Protein AF-A0A956DFX4-F1 (afdb_monomer)

Sequence (360 aa):
MSEKLDGVRAYWNGEHFVSRLGNRFFAPDWFVEKLPKTPLDGELFGGRKRFQRTVGIVKRFDGGELWKDLRFVVFDAPSHEGTFEERIEHCRDVCSRSGDYASWHEHVVCRDVDHLREELARVEALGGEGLMMRRPKSRYEAGRSSSLLKVKTFFDAEALVVGHEAGAGKHQGRLGALVLELENGVRFNVGTGFSDAERENPPPLGALVTFRYQELSDAGVPRFPTYVGVRIDGEWKGRAPAASSPASGGTRSVMRFERVKDGRREVVELETRGRELATRRVTTFGTEDELEAALEAAKAEVLADGFESLGEEREVSFVAPSAPVASASASSTSAASAKASSSSASSSSASSSSAASSSA

Nearest PDB structures (foldseek):
  6gdr-assembly1_A  TM=9.333E-01  e=8.119E-26  Alteromonas mediterranea
  4d05-assembly1_A  TM=6.941E-01  e=1.899E-26  Psychromonas sp. SP041
  4d05-assembly2_B  TM=6.727E-01  e=8.585E-26  Psychromonas sp. SP041
  8u6x-assembly1_A  TM=6.677E-01  e=7.179E-25  Neisseria gonorrhoeae MS11
  6rce-assembly1_I  TM=8.269E-01  e=5.366E-14  Prochlorococcus marinus

Foldseek 3Di:
DFFDALAFKWWDQQQFTAHPVRDTFQADPVLSVQAHSAIFIFGFHLDFPCHVVRVVRRPDNPNDPSLLSTATATQFRQPDQWFSVVGLVVQQVRCVRNPRRYHYTDDDDDDDVVSQVVVQCVQVVVRTAGDKAAAGRDGDDPDDDPRIDTGADKDKDKWFQADFDQCDDVRHPWTQWTFTADLAGDTDTARAADDPVCRRVPDDGGFMFMWMARDADPVRHGHPIHTHGTPPPDDRPGDDPPPDPDQQPPPFDWDWDWDDDPNWIKIWIWTDDRPDIDTPDIDTDPDPVRVVVVVVVVVVVVVVVPDPDDDDDDDDDDDDDDDDDDDDDDDDDDDDDDDDDDDDDDDDDDDDDDDDDDDD

Solvent-accessible surface area (backbone atoms only — not comparable to full-atom values): 21851 Å² total; per-residue (Å²): 53,30,76,30,80,59,47,46,62,29,39,33,67,39,79,55,39,25,35,95,83,67,51,70,42,43,73,31,65,86,56,54,72,42,47,53,75,57,45,34,33,27,29,39,32,47,50,74,89,27,36,70,61,34,54,68,48,57,73,39,84,74,41,51,80,70,58,76,58,37,28,38,38,32,72,43,30,82,80,46,88,41,32,45,63,57,21,49,51,48,40,40,63,54,27,71,74,19,64,80,43,26,39,47,54,71,70,51,86,71,84,52,73,60,59,48,48,55,52,34,52,53,36,42,76,73,49,40,70,21,31,32,39,66,46,84,72,33,61,80,67,89,85,88,50,92,50,56,47,80,46,62,75,71,46,75,48,73,31,36,28,75,44,78,39,77,18,64,79,101,26,53,97,30,49,31,26,41,30,31,31,35,60,89,66,57,70,51,74,32,63,40,62,68,54,73,65,44,26,74,58,52,85,51,77,73,36,42,28,35,32,35,24,60,50,64,45,102,84,69,46,70,36,81,41,27,45,72,48,76,40,90,90,60,81,88,82,37,72,79,75,78,76,76,70,75,80,71,84,40,71,76,46,74,48,80,43,80,45,80,54,99,93,36,59,30,44,36,35,34,38,38,54,66,88,47,80,42,84,74,45,76,49,75,52,93,51,69,68,58,43,52,55,52,48,53,54,53,49,53,55,51,46,71,78,69,50,94,74,83,79,83,90,74,90,82,82,80,82,77,82,82,79,82,83,86,83,86,84,88,86,82,84,89,84,85,90,89,81,89,79,88,78,85,84,90,81,86,85,92,81,88,89,89,88,83,91,87,86,133

Mean predicted aligned error: 17.75 Å

pLDDT: mean 76.52, std 25.23, range [23.52, 98.5]

Secondary structure (DSSP, 8-state):
-EE---SEEEEE-SSSEEETTSPEE---HHHHTTS-SS-EEEEEE--TT-HHHHHHHHT-SS--GGGGG-EEEEEE-TT--S-HHHHHHHHHHHHTTSTTSEEEPP-PPP-SHHHHHHHHHHHHHTT---EEEEPTTPPP-SSS-TTEEEE---EEEEEEEEEEEEB-GGGBTSEEEEEEE-TTS-EEEE-SS--HHHHHSPPPTT-EEEEEESEE-TTSPEES-EEEEE-TT----SPPP------------EEEEEEEETTEEEEEEEEEETTEEEEEEEEE-SSHHHHHHHHHHHHHHHHHTT---PPPP-----PPPPPPP-----------------------------------

Radius of gyration: 32.86 Å; Cα contacts (8 Å, |Δi|>4): 568; chains: 1; bounding box: 66×81×92 Å

Structure (mmCIF, N/CA/C/O backbone):
data_AF-A0A956DFX4-F1
#
_entry.id   AF-A0A956DFX4-F1
#
loop_
_atom_site.group_PDB
_atom_site.id
_atom_site.type_symbol
_atom_site.label_atom_id
_atom_site.label_alt_id
_atom_site.label_comp_id
_atom_site.label_asym_id
_atom_site.label_entity_id
_atom_site.label_seq_id
_atom_site.pdbx_PDB_ins_code
_atom_site.Cartn_x
_atom_site.Cartn_y
_atom_site.Cartn_z
_atom_site.occupancy
_atom_site.B_iso_or_equiv
_atom_site.auth_seq_id
_atom_site.auth_comp_id
_atom_site.auth_asym_id
_atom_site.auth_atom_id
_atom_site.pdbx_PDB_model_num
ATOM 1 N N . MET A 1 1 ? -6.112 -3.437 -15.408 1.00 96.00 1 MET A N 1
ATOM 2 C CA . MET A 1 1 ? -5.946 -3.786 -13.985 1.00 96.00 1 MET A CA 1
ATOM 3 C C . MET A 1 1 ? -4.737 -4.685 -13.843 1.00 96.00 1 MET A C 1
ATOM 5 O O . MET A 1 1 ? -4.343 -5.296 -14.829 1.00 96.00 1 MET A O 1
ATOM 9 N N . SER A 1 2 ? -4.142 -4.709 -12.663 1.00 97.75 2 SER A N 1
ATOM 10 C CA . SER A 1 2 ? -2.954 -5.494 -12.318 1.00 97.75 2 SER A CA 1
ATOM 11 C C . SER A 1 2 ? -2.989 -5.812 -10.822 1.00 97.75 2 SER A C 1
ATOM 13 O O . SER A 1 2 ? -3.739 -5.176 -10.079 1.00 97.75 2 SER A O 1
ATOM 15 N N . GLU A 1 3 ? -2.208 -6.787 -10.359 1.00 97.69 3 GLU A N 1
ATOM 16 C CA . GLU A 1 3 ? -2.102 -7.085 -8.925 1.00 97.69 3 GLU A CA 1
ATOM 17 C C . GLU A 1 3 ? -1.560 -5.877 -8.146 1.00 97.69 3 GLU A C 1
ATOM 19 O O . GLU A 1 3 ? -0.619 -5.208 -8.585 1.00 97.69 3 GLU A O 1
ATOM 24 N N . LYS A 1 4 ? -2.104 -5.607 -6.955 1.00 96.75 4 LYS A N 1
ATOM 25 C CA . LYS A 1 4 ? -1.422 -4.736 -6.005 1.00 96.75 4 LYS A CA 1
ATOM 26 C C . LYS A 1 4 ? -0.332 -5.535 -5.289 1.00 96.75 4 LYS A C 1
ATOM 28 O O . LYS A 1 4 ? -0.615 -6.436 -4.506 1.00 96.75 4 LYS A O 1
ATOM 33 N N . LEU A 1 5 ? 0.911 -5.130 -5.525 1.00 96.38 5 LEU A N 1
ATOM 34 C CA . LEU A 1 5 ? 2.088 -5.663 -4.849 1.00 96.38 5 LEU A CA 1
ATOM 35 C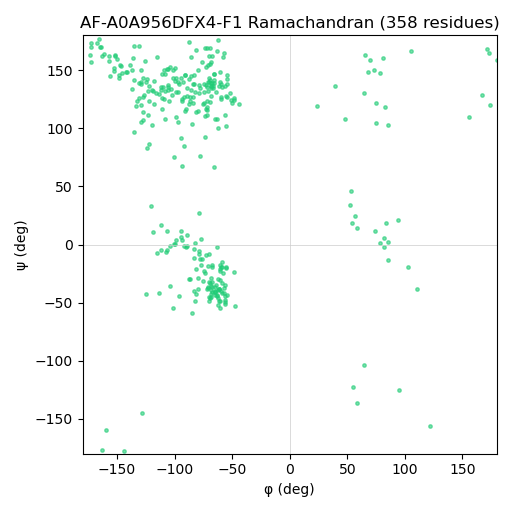 C . LEU A 1 5 ? 2.230 -5.054 -3.438 1.00 96.38 5 LEU A C 1
ATOM 37 O O . LEU A 1 5 ? 2.057 -3.841 -3.259 1.00 96.38 5 LEU A O 1
ATOM 41 N N . ASP A 1 6 ? 2.570 -5.907 -2.467 1.00 92.88 6 ASP A N 1
ATOM 42 C CA . ASP A 1 6 ? 2.936 -5.553 -1.084 1.00 92.88 6 ASP A CA 1
ATOM 43 C C . ASP A 1 6 ? 4.470 -5.594 -0.942 1.00 92.88 6 ASP A C 1
ATOM 45 O O . ASP A 1 6 ? 5.061 -6.569 -0.467 1.00 92.88 6 ASP A O 1
ATOM 49 N N . GLY A 1 7 ? 5.131 -4.571 -1.487 1.00 94.88 7 GLY A N 1
ATOM 50 C CA . GLY A 1 7 ? 6.589 -4.441 -1.531 1.00 94.88 7 GLY A CA 1
ATOM 51 C C . GLY A 1 7 ? 7.056 -3.090 -0.994 1.00 94.88 7 GLY A C 1
ATOM 52 O O . GLY A 1 7 ? 6.487 -2.554 -0.043 1.00 94.88 7 GLY A O 1
ATOM 53 N N . VAL A 1 8 ? 8.118 -2.537 -1.581 1.00 96.06 8 VAL A N 1
ATOM 54 C CA . VAL A 1 8 ? 8.561 -1.168 -1.292 1.00 96.06 8 VAL A CA 1
ATOM 55 C C . VAL A 1 8 ? 8.721 -0.375 -2.586 1.00 96.06 8 VAL A C 1
ATOM 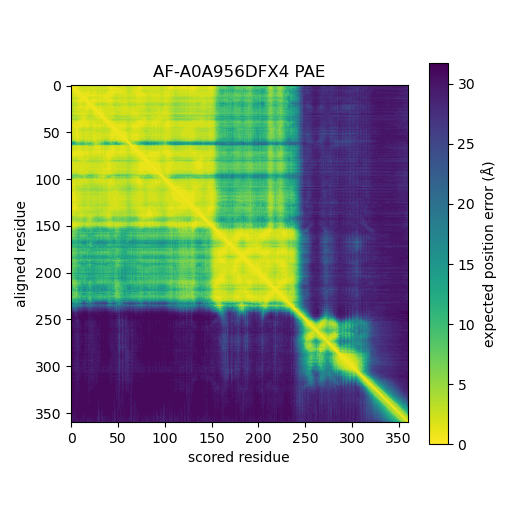57 O O . VAL A 1 8 ? 9.685 -0.573 -3.326 1.00 96.06 8 VAL A O 1
ATOM 60 N N . ARG A 1 9 ? 7.799 0.563 -2.838 1.00 97.12 9 ARG A N 1
ATOM 61 C CA . ARG A 1 9 ? 7.867 1.488 -3.979 1.00 97.12 9 ARG A CA 1
ATOM 62 C C . ARG A 1 9 ? 9.219 2.190 -4.055 1.00 97.12 9 ARG A C 1
ATOM 64 O O . ARG A 1 9 ? 9.609 2.912 -3.130 1.00 97.12 9 ARG A O 1
ATOM 71 N N . ALA A 1 10 ? 9.861 2.059 -5.207 1.00 96.94 10 ALA A N 1
ATOM 72 C CA . ALA A 1 10 ? 11.087 2.744 -5.561 1.00 96.94 10 ALA A CA 1
ATOM 73 C C . ALA A 1 10 ? 10.905 3.465 -6.901 1.00 96.94 10 ALA A C 1
ATOM 75 O O . ALA A 1 10 ? 10.493 2.874 -7.896 1.00 96.94 10 ALA A O 1
ATOM 76 N N . TYR A 1 11 ? 11.246 4.748 -6.927 1.00 97.69 11 TYR A N 1
ATOM 77 C CA . TYR A 1 11 ? 11.478 5.471 -8.166 1.00 97.69 11 TYR A CA 1
ATOM 78 C C . TYR A 1 11 ? 12.919 5.209 -8.597 1.00 97.69 11 TYR A C 1
ATOM 80 O O . TYR A 1 11 ? 13.856 5.471 -7.844 1.00 97.69 11 TYR A O 1
ATOM 88 N N . TRP A 1 12 ? 13.100 4.668 -9.791 1.00 98.12 12 TRP A N 1
ATOM 89 C CA . TRP A 1 12 ? 14.400 4.516 -10.424 1.00 98.12 12 TRP A CA 1
ATOM 90 C C . TRP A 1 12 ? 14.642 5.734 -11.314 1.00 98.12 12 TRP A C 1
ATOM 92 O O . TRP A 1 12 ? 13.808 6.047 -12.160 1.00 98.12 12 TRP A O 1
ATOM 102 N N . ASN A 1 13 ? 15.761 6.437 -11.131 1.00 96.44 13 ASN A N 1
ATOM 103 C CA . ASN A 1 13 ? 16.061 7.670 -11.874 1.00 96.44 13 ASN A CA 1
ATOM 104 C C . ASN A 1 13 ? 17.004 7.473 -13.081 1.00 96.44 13 ASN A C 1
ATOM 106 O O . ASN A 1 13 ? 17.379 8.454 -13.714 1.00 96.44 13 ASN A O 1
ATOM 110 N N . GLY A 1 14 ? 17.390 6.229 -13.389 1.00 96.00 14 GLY A N 1
ATOM 111 C CA . GLY A 1 14 ? 18.426 5.884 -14.373 1.00 96.00 14 GLY A CA 1
ATOM 112 C C . GLY A 1 14 ? 19.776 5.492 -13.748 1.00 96.00 14 GLY A C 1
ATOM 113 O O . GLY A 1 14 ? 20.565 4.791 -14.384 1.00 96.00 14 GLY A O 1
ATOM 114 N N . GLU A 1 15 ? 20.033 5.861 -12.493 1.00 96.00 15 GLU A N 1
ATOM 115 C CA . GLU A 1 15 ? 21.301 5.596 -11.796 1.00 96.00 15 GLU A CA 1
ATOM 116 C C . GLU A 1 15 ? 21.124 4.852 -10.471 1.00 96.00 15 GLU A C 1
ATOM 118 O O . GLU A 1 15 ? 21.898 3.949 -10.157 1.00 96.00 15 GLU A O 1
ATOM 123 N N . HIS A 1 16 ? 20.129 5.245 -9.678 1.00 96.19 16 HIS A N 1
ATOM 124 C CA . HIS A 1 16 ? 19.886 4.718 -8.343 1.00 96.19 16 HIS A CA 1
ATOM 125 C C . HIS A 1 16 ? 18.396 4.754 -7.974 1.00 96.19 16 HIS A C 1
ATOM 127 O O . HIS A 1 16 ? 17.586 5.489 -8.543 1.00 96.19 16 HIS A O 1
ATOM 133 N N . PHE A 1 17 ? 18.028 3.935 -6.988 1.00 97.56 17 PHE A N 1
ATOM 134 C CA . PHE A 1 17 ? 16.672 3.889 -6.454 1.00 97.56 17 PHE A CA 1
ATOM 135 C C . PHE A 1 17 ? 16.440 4.961 -5.389 1.00 97.56 17 PHE A C 1
ATOM 137 O O . PHE A 1 17 ? 17.264 5.164 -4.496 1.00 97.56 17 PHE A O 1
ATOM 144 N N . VAL A 1 18 ? 15.268 5.587 -5.450 1.00 96.00 18 VAL A N 1
ATOM 145 C CA . VAL A 1 18 ? 14.818 6.669 -4.575 1.00 96.00 18 VAL A CA 1
ATOM 146 C C . VAL A 1 18 ? 13.454 6.302 -3.985 1.00 96.00 18 VAL A C 1
ATOM 148 O O . VAL A 1 18 ? 12.507 5.964 -4.695 1.00 96.00 18 VAL A O 1
ATOM 151 N N . SER A 1 19 ? 13.340 6.356 -2.663 1.00 91.94 19 SER A N 1
ATOM 152 C CA . SER A 1 19 ? 12.091 6.111 -1.938 1.00 91.94 19 SER A CA 1
ATOM 153 C C . SER A 1 19 ? 11.075 7.250 -2.119 1.00 91.94 19 SER A C 1
ATOM 155 O O . SER A 1 19 ? 11.408 8.356 -2.546 1.00 91.94 19 SER A O 1
ATOM 157 N N . ARG A 1 20 ? 9.825 7.032 -1.685 1.00 85.00 20 ARG A N 1
ATOM 158 C CA . ARG A 1 20 ? 8.761 8.060 -1.698 1.00 85.00 20 ARG A CA 1
ATOM 159 C C . ARG A 1 20 ? 9.117 9.363 -0.950 1.00 85.00 20 ARG A C 1
ATOM 161 O O . ARG A 1 20 ? 8.460 10.370 -1.191 1.00 85.00 20 ARG A O 1
ATOM 168 N N . LEU A 1 21 ? 10.113 9.345 -0.060 1.00 88.19 21 LEU A N 1
ATOM 169 C CA . LEU A 1 21 ? 10.568 10.503 0.724 1.00 88.19 21 LEU A CA 1
ATOM 170 C C . LEU A 1 21 ? 11.924 11.068 0.253 1.00 88.19 21 LEU A C 1
ATOM 172 O O . LEU A 1 21 ? 12.531 11.851 0.970 1.00 88.19 21 LEU A O 1
ATOM 176 N N . GLY A 1 22 ? 12.432 10.656 -0.914 1.00 89.25 22 GLY A N 1
ATOM 177 C CA . GLY A 1 22 ? 13.721 11.123 -1.445 1.00 89.25 22 GLY A CA 1
ATOM 178 C C . GLY A 1 22 ? 14.952 10.358 -0.938 1.00 89.25 22 GLY A C 1
ATOM 179 O O . GLY A 1 22 ? 16.014 10.454 -1.543 1.00 89.25 22 GLY A O 1
ATOM 180 N N . ASN A 1 23 ? 14.826 9.538 0.112 1.00 91.19 23 ASN A N 1
ATOM 181 C CA . ASN A 1 23 ? 15.938 8.712 0.605 1.00 91.19 23 ASN A CA 1
ATOM 182 C C . ASN A 1 23 ? 16.367 7.688 -0.460 1.00 91.19 23 ASN A C 1
ATOM 184 O O . ASN A 1 23 ? 15.506 6.968 -0.976 1.00 91.19 23 ASN A O 1
ATOM 188 N N . ARG A 1 24 ? 17.671 7.589 -0.747 1.00 94.81 24 ARG A N 1
ATOM 189 C CA . ARG A 1 24 ? 18.263 6.577 -1.639 1.00 94.81 24 ARG A CA 1
ATOM 190 C C . ARG A 1 24 ? 18.186 5.176 -1.016 1.00 94.81 24 ARG A C 1
ATOM 192 O O . ARG A 1 24 ? 18.426 5.026 0.179 1.00 94.81 24 ARG A O 1
ATOM 199 N N . PHE A 1 25 ? 17.917 4.155 -1.832 1.00 94.56 25 PHE A N 1
ATOM 200 C CA . PHE A 1 25 ? 18.163 2.754 -1.469 1.00 94.56 25 PHE A CA 1
ATOM 201 C C . PHE A 1 25 ? 19.522 2.297 -2.017 1.00 94.56 25 PHE A C 1
ATOM 203 O O . PHE A 1 25 ? 19.881 2.608 -3.157 1.00 94.56 25 PHE A O 1
ATOM 210 N N . PHE A 1 26 ? 20.276 1.550 -1.212 1.00 95.25 26 PHE A N 1
ATOM 211 C CA . PHE A 1 26 ? 21.630 1.093 -1.535 1.00 95.25 26 PHE A CA 1
ATOM 212 C C . PHE A 1 26 ? 21.582 -0.304 -2.165 1.00 95.25 26 PHE A C 1
ATOM 214 O O . PHE A 1 26 ? 21.998 -1.298 -1.575 1.00 95.25 26 PHE A O 1
ATOM 221 N N . ALA A 1 27 ? 21.014 -0.360 -3.372 1.00 95.44 27 ALA A N 1
ATOM 222 C CA . ALA A 1 27 ? 21.107 -1.534 -4.231 1.00 95.44 27 ALA A CA 1
ATOM 223 C C . ALA A 1 27 ? 22.557 -1.712 -4.724 1.00 95.44 27 ALA A C 1
ATOM 225 O O . ALA A 1 27 ? 23.184 -0.707 -5.072 1.00 95.44 27 ALA A O 1
ATOM 226 N N . PRO A 1 28 ? 23.088 -2.947 -4.772 1.00 95.25 28 PRO A N 1
ATOM 227 C CA . PRO A 1 28 ? 24.437 -3.206 -5.264 1.00 95.25 28 PRO A CA 1
ATOM 228 C C . PRO A 1 28 ? 24.573 -2.973 -6.768 1.00 95.25 28 PRO A C 1
ATOM 230 O O . PRO A 1 28 ? 23.615 -3.138 -7.528 1.00 95.25 28 PRO A O 1
ATOM 233 N N . ASP A 1 29 ? 25.800 -2.682 -7.200 1.00 94.12 29 ASP A N 1
ATOM 234 C CA . ASP A 1 29 ? 26.133 -2.363 -8.592 1.00 94.12 29 ASP A CA 1
ATOM 235 C C . ASP A 1 29 ? 25.661 -3.453 -9.567 1.00 94.12 29 ASP A C 1
ATOM 237 O O . ASP A 1 29 ? 24.998 -3.150 -10.558 1.00 94.12 29 ASP A O 1
ATOM 241 N N . TRP A 1 30 ? 25.857 -4.735 -9.232 1.00 93.69 30 TRP A N 1
ATOM 242 C CA . TRP A 1 30 ? 25.410 -5.863 -10.064 1.00 93.69 30 TRP A CA 1
ATOM 243 C C . TRP A 1 30 ? 23.890 -5.912 -10.300 1.00 93.69 30 TRP A C 1
ATOM 245 O O . TRP A 1 30 ? 23.458 -6.497 -11.295 1.00 93.69 30 TRP A O 1
ATOM 255 N N . PHE A 1 31 ? 23.085 -5.297 -9.426 1.00 95.00 31 PHE A N 1
ATOM 256 C CA . PHE A 1 31 ? 21.636 -5.162 -9.594 1.00 95.00 31 PHE A CA 1
ATOM 257 C C . PHE A 1 31 ? 21.317 -3.978 -10.518 1.00 95.00 31 PHE A C 1
ATOM 259 O O . PHE A 1 31 ? 20.545 -4.113 -11.466 1.00 95.00 31 PHE A O 1
ATOM 266 N N . VAL A 1 32 ? 21.925 -2.813 -10.265 1.00 94.62 32 VAL A N 1
ATOM 267 C CA . VAL A 1 32 ? 21.597 -1.546 -10.951 1.00 94.62 32 VAL A CA 1
ATOM 268 C C . VAL A 1 32 ? 22.258 -1.375 -12.323 1.00 94.62 32 VAL A C 1
ATOM 270 O O . VAL A 1 32 ? 21.747 -0.641 -13.171 1.00 94.62 32 VAL A O 1
ATOM 273 N N . GLU A 1 33 ? 23.350 -2.090 -12.598 1.00 93.44 33 GLU A N 1
ATOM 274 C CA . GLU A 1 33 ? 23.981 -2.166 -13.922 1.00 93.44 33 GLU A CA 1
ATOM 275 C C . GLU A 1 33 ? 23.056 -2.740 -14.999 1.00 93.44 33 GLU A C 1
ATOM 277 O O . GLU A 1 33 ? 23.203 -2.405 -16.173 1.00 93.44 33 GLU A O 1
ATOM 282 N N . LYS A 1 34 ? 22.133 -3.635 -14.622 1.00 91.81 34 LYS A N 1
ATOM 283 C CA . LYS A 1 34 ? 21.238 -4.317 -15.572 1.00 91.81 34 LYS A CA 1
ATOM 284 C C . LYS A 1 34 ? 19.930 -3.554 -15.798 1.00 91.81 34 LYS A C 1
ATOM 286 O O . LYS A 1 34 ? 19.101 -3.976 -16.602 1.00 91.81 34 LYS A O 1
ATOM 2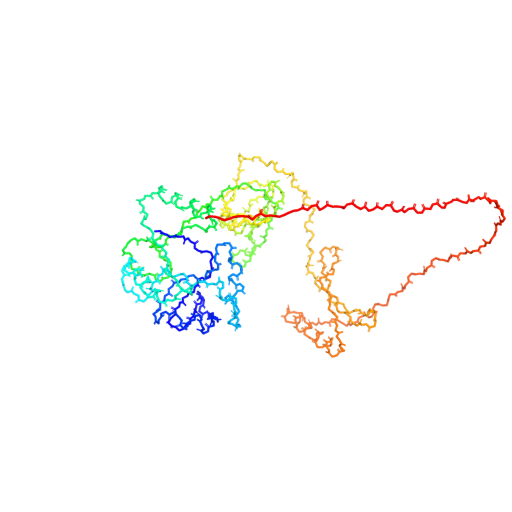91 N N . LEU A 1 35 ? 19.735 -2.430 -15.109 1.00 95.50 35 LEU A N 1
ATOM 292 C CA . LEU A 1 35 ? 18.546 -1.592 -15.231 1.00 95.50 35 LEU A CA 1
ATOM 293 C C . LEU A 1 35 ? 18.710 -0.560 -16.362 1.00 95.50 35 LEU A C 1
ATOM 295 O O . LEU A 1 35 ? 19.800 -0.005 -16.544 1.00 95.50 35 LEU A O 1
ATOM 299 N N . PRO A 1 36 ? 17.640 -0.268 -17.125 1.00 93.19 36 PRO A N 1
ATOM 300 C CA . PRO A 1 36 ? 17.693 0.693 -18.219 1.00 93.19 36 PRO A CA 1
ATOM 301 C C . PRO A 1 36 ? 17.951 2.108 -17.692 1.00 93.19 36 PRO A C 1
ATOM 303 O O . PRO A 1 36 ? 17.455 2.492 -16.638 1.00 93.19 36 PRO A O 1
ATOM 306 N N . LYS A 1 37 ? 18.669 2.937 -18.452 1.00 94.38 37 LYS A N 1
ATOM 307 C CA . LYS A 1 37 ? 19.019 4.317 -18.056 1.00 94.38 37 LYS A CA 1
ATOM 308 C C . LYS A 1 37 ? 17.879 5.338 -18.246 1.00 94.38 37 LYS A C 1
ATOM 310 O O . LYS A 1 37 ? 18.138 6.519 -18.438 1.00 94.38 37 LYS A O 1
ATOM 315 N N . THR A 1 38 ? 16.624 4.883 -18.189 1.00 94.88 38 THR A N 1
ATOM 316 C CA . THR A 1 38 ? 15.410 5.720 -18.245 1.00 94.88 38 THR A CA 1
ATOM 317 C C . THR A 1 38 ? 14.727 5.764 -16.868 1.00 94.88 38 THR A C 1
ATOM 319 O O . THR A 1 38 ? 14.788 4.760 -16.151 1.00 94.88 38 THR A O 1
ATOM 322 N N . PRO A 1 39 ? 14.074 6.872 -16.471 1.00 96.94 39 PRO A N 1
ATOM 323 C CA . PRO A 1 39 ? 13.308 6.928 -15.228 1.00 96.94 39 PRO A CA 1
ATOM 324 C C . PRO A 1 39 ? 12.065 6.025 -15.224 1.00 96.94 39 PRO A C 1
ATOM 326 O O . PRO A 1 39 ? 11.279 6.036 -16.170 1.00 96.94 39 PRO A O 1
ATOM 329 N N . LEU A 1 40 ? 11.854 5.278 -14.137 1.00 97.75 40 LEU A N 1
ATOM 330 C CA . LEU A 1 40 ? 10.776 4.289 -13.985 1.00 97.75 40 LEU A CA 1
ATOM 331 C C . LEU A 1 40 ? 10.183 4.313 -12.566 1.00 97.75 40 LEU A C 1
ATOM 333 O O . LEU A 1 40 ? 10.891 4.562 -11.590 1.00 97.75 40 LEU A O 1
ATOM 337 N N . ASP A 1 41 ? 8.890 4.013 -12.437 1.00 97.81 41 ASP A N 1
ATOM 338 C CA . ASP A 1 41 ? 8.192 3.853 -11.154 1.00 97.81 41 ASP A CA 1
ATOM 339 C C . ASP A 1 41 ? 7.749 2.395 -10.983 1.00 97.81 41 ASP A C 1
ATOM 341 O O . ASP A 1 41 ? 7.158 1.791 -11.885 1.00 97.81 41 ASP A O 1
ATOM 345 N N . GLY A 1 42 ? 8.070 1.808 -9.834 1.00 97.75 42 GLY A N 1
ATOM 346 C CA . GLY A 1 42 ? 7.890 0.382 -9.600 1.00 97.75 42 GLY A CA 1
ATOM 347 C C . GLY A 1 42 ? 7.985 -0.003 -8.130 1.00 97.75 42 GLY A C 1
ATOM 348 O O . GLY A 1 42 ? 8.273 0.819 -7.257 1.00 97.75 42 GLY A O 1
ATOM 349 N N . GLU A 1 43 ? 7.766 -1.282 -7.858 1.00 98.50 43 GLU A N 1
ATOM 350 C CA . GLU A 1 43 ? 7.849 -1.864 -6.522 1.00 98.50 43 GLU A CA 1
ATOM 351 C C . GLU A 1 43 ? 9.094 -2.758 -6.431 1.00 98.50 43 GLU A C 1
ATOM 353 O O . GLU A 1 43 ? 9.260 -3.676 -7.234 1.00 98.50 43 GLU A O 1
ATOM 358 N N . LEU A 1 44 ? 9.972 -2.528 -5.449 1.00 98.00 44 LEU A N 1
ATOM 359 C CA . LEU A 1 44 ? 10.945 -3.545 -5.046 1.00 98.00 44 LEU A CA 1
ATOM 360 C C . LEU A 1 44 ? 10.171 -4.635 -4.304 1.00 98.00 44 LEU A C 1
ATOM 362 O O . LEU A 1 44 ? 9.559 -4.367 -3.269 1.00 98.00 44 LEU A O 1
ATOM 366 N N . PHE A 1 45 ? 10.145 -5.843 -4.859 1.00 98.00 45 PHE A N 1
ATOM 367 C CA . PHE A 1 45 ? 9.224 -6.899 -4.455 1.00 98.00 45 PHE A CA 1
ATOM 368 C C . PHE A 1 45 ? 9.963 -8.223 -4.253 1.00 98.00 45 PHE A C 1
ATOM 370 O O . PHE A 1 45 ? 10.620 -8.721 -5.165 1.00 98.00 45 PHE A O 1
ATOM 377 N N . GLY A 1 46 ? 9.845 -8.800 -3.053 1.00 96.12 46 GLY A N 1
ATOM 378 C CA . GLY A 1 46 ? 10.433 -10.101 -2.708 1.00 96.12 46 GLY A CA 1
ATOM 379 C C . GLY A 1 46 ? 9.497 -11.304 -2.883 1.00 96.12 46 GLY A C 1
ATOM 380 O O . GLY A 1 46 ? 9.840 -12.408 -2.454 1.00 96.12 46 GLY A O 1
ATOM 381 N N . GLY A 1 47 ? 8.300 -11.089 -3.441 1.00 95.69 47 GLY A N 1
ATOM 382 C CA . GLY A 1 47 ? 7.197 -12.052 -3.496 1.00 95.69 47 GLY A CA 1
ATOM 383 C C . GLY A 1 47 ? 6.061 -11.734 -2.512 1.00 95.69 47 GLY A C 1
ATOM 384 O O . GLY A 1 47 ? 6.204 -10.920 -1.598 1.00 95.69 47 GLY A O 1
ATOM 385 N N . ARG A 1 48 ? 4.911 -12.392 -2.697 1.00 94.31 48 ARG A N 1
ATOM 386 C CA . ARG A 1 48 ? 3.720 -12.222 -1.844 1.00 94.31 48 ARG A CA 1
ATOM 387 C C . ARG A 1 48 ? 4.004 -12.592 -0.386 1.00 94.31 48 ARG A C 1
ATOM 389 O O . ARG A 1 48 ? 4.834 -13.458 -0.111 1.00 94.31 48 ARG A O 1
ATOM 396 N N . LYS A 1 49 ? 3.319 -11.920 0.548 1.00 89.38 49 LYS A N 1
ATOM 397 C CA . LYS A 1 49 ? 3.486 -12.055 2.012 1.00 89.38 49 LYS A CA 1
ATOM 398 C C . LYS A 1 49 ? 4.927 -11.856 2.534 1.00 89.38 49 LYS A C 1
ATOM 400 O O . LYS A 1 49 ? 5.235 -12.236 3.659 1.00 89.38 49 LYS A O 1
ATOM 405 N N . ARG A 1 50 ? 5.825 -11.232 1.754 1.00 93.69 50 ARG A N 1
ATOM 406 C CA . ARG A 1 50 ? 7.235 -10.980 2.130 1.00 93.69 50 ARG A CA 1
ATOM 407 C C . ARG A 1 50 ? 7.575 -9.500 2.357 1.00 93.69 50 ARG A C 1
ATOM 409 O O . ARG A 1 50 ? 8.759 -9.161 2.408 1.00 93.69 50 ARG A O 1
ATOM 416 N N . PHE A 1 51 ? 6.586 -8.624 2.549 1.00 91.56 51 PHE A N 1
ATOM 417 C CA . PHE A 1 51 ? 6.785 -7.187 2.804 1.00 91.56 51 PHE A CA 1
ATOM 418 C C . PHE A 1 51 ? 7.842 -6.899 3.883 1.00 91.56 51 PHE A C 1
ATOM 420 O O . PHE A 1 51 ? 8.818 -6.204 3.614 1.00 91.56 51 PHE A O 1
ATOM 427 N N . GLN A 1 52 ? 7.728 -7.505 5.072 1.00 88.50 52 GLN A N 1
ATOM 428 C CA . GLN A 1 52 ? 8.681 -7.272 6.172 1.00 88.50 52 GLN A CA 1
ATOM 429 C C . GLN A 1 52 ? 10.117 -7.689 5.811 1.00 88.50 52 GLN A C 1
ATOM 431 O O . GLN A 1 52 ? 11.072 -6.982 6.131 1.00 88.50 52 GLN A O 1
ATOM 436 N N . ARG A 1 53 ? 10.279 -8.801 5.078 1.00 93.75 53 ARG A N 1
ATOM 437 C CA . ARG A 1 53 ? 11.586 -9.258 4.579 1.00 93.75 53 ARG A CA 1
ATOM 438 C C . ARG A 1 53 ? 12.145 -8.299 3.526 1.00 93.75 53 ARG A C 1
ATOM 440 O O . ARG A 1 53 ? 13.323 -7.974 3.573 1.00 93.75 53 ARG A O 1
ATOM 447 N N . THR A 1 54 ? 11.293 -7.807 2.628 1.00 96.06 54 THR A N 1
ATOM 448 C CA . THR A 1 54 ? 11.644 -6.814 1.601 1.00 96.06 54 THR A CA 1
ATOM 449 C C . THR A 1 54 ? 12.116 -5.507 2.247 1.00 96.06 54 THR A C 1
ATOM 451 O O . THR A 1 54 ? 13.210 -5.033 1.945 1.00 96.06 54 THR A O 1
ATOM 454 N N . VAL A 1 55 ? 11.363 -4.981 3.221 1.00 93.31 55 VAL A N 1
ATOM 455 C CA . VAL A 1 55 ? 11.742 -3.810 4.034 1.00 93.31 55 VAL A CA 1
ATOM 456 C C . VAL A 1 55 ? 13.078 -4.032 4.756 1.00 93.31 55 VAL A C 1
ATOM 458 O O . VAL A 1 55 ? 13.916 -3.131 4.771 1.00 93.31 55 VAL A O 1
ATOM 461 N N . GLY A 1 56 ? 13.306 -5.226 5.314 1.00 93.88 56 GLY A N 1
ATOM 462 C CA . GLY A 1 56 ? 14.557 -5.614 5.982 1.00 93.88 56 GLY A CA 1
ATOM 463 C C . GLY A 1 56 ? 15.775 -5.799 5.063 1.00 93.88 56 GLY A C 1
ATOM 464 O O . GLY A 1 56 ? 16.889 -5.967 5.567 1.00 93.88 56 GLY A O 1
ATOM 465 N N . ILE A 1 57 ? 15.584 -5.756 3.740 1.00 95.50 57 ILE A N 1
ATOM 466 C CA . ILE A 1 57 ? 16.657 -5.773 2.736 1.00 95.50 57 ILE A CA 1
ATOM 467 C C . ILE A 1 57 ? 16.901 -4.358 2.211 1.00 95.50 57 ILE A C 1
ATOM 469 O O . ILE A 1 57 ? 18.012 -3.853 2.332 1.00 95.50 57 ILE A O 1
ATOM 473 N N . VAL A 1 58 ? 15.869 -3.671 1.707 1.00 94.06 58 VAL A N 1
ATOM 474 C CA . VAL A 1 58 ? 16.039 -2.355 1.053 1.00 94.06 58 VAL A CA 1
ATOM 475 C C . VAL A 1 58 ? 16.475 -1.236 2.009 1.00 94.06 58 VAL A C 1
ATOM 477 O O . VAL A 1 58 ? 16.997 -0.220 1.560 1.00 94.06 58 VAL A O 1
ATOM 480 N N . LYS A 1 59 ? 16.284 -1.410 3.326 1.00 90.19 59 LYS A N 1
ATOM 481 C CA . LYS A 1 59 ? 16.794 -0.497 4.368 1.00 90.19 59 LYS A CA 1
ATOM 482 C C . LYS A 1 59 ? 18.281 -0.683 4.701 1.00 90.19 59 LYS A C 1
ATOM 484 O O . LYS A 1 59 ? 18.800 0.071 5.521 1.00 90.19 59 LYS A O 1
ATOM 489 N N . ARG A 1 60 ? 18.955 -1.689 4.141 1.00 89.69 60 ARG A N 1
ATOM 490 C CA . ARG A 1 60 ? 20.382 -1.924 4.386 1.00 89.69 60 ARG A CA 1
ATOM 491 C C . ARG A 1 60 ? 21.244 -0.988 3.545 1.00 89.69 60 ARG A C 1
ATOM 493 O O . ARG A 1 60 ? 20.880 -0.617 2.433 1.00 89.69 60 ARG A O 1
ATOM 500 N N . PHE A 1 61 ? 22.417 -0.673 4.083 1.00 86.00 61 PHE A N 1
ATOM 501 C CA . PHE A 1 61 ? 23.477 0.086 3.414 1.00 86.00 61 PHE A CA 1
ATOM 502 C C . PHE A 1 61 ? 24.592 -0.831 2.874 1.00 86.00 61 PHE A C 1
ATOM 504 O O . PHE A 1 61 ? 25.561 -0.345 2.306 1.00 86.00 61 PHE A O 1
ATOM 511 N N . ASP A 1 62 ? 24.466 -2.150 3.067 1.00 83.50 62 ASP A N 1
ATOM 512 C CA . ASP A 1 62 ? 25.499 -3.153 2.773 1.00 83.50 62 ASP A CA 1
ATOM 513 C C . ASP A 1 62 ? 25.554 -3.605 1.303 1.00 83.50 62 ASP A C 1
ATOM 515 O O . ASP A 1 62 ? 26.497 -4.294 0.923 1.00 83.50 62 ASP A O 1
ATOM 519 N N . GLY A 1 63 ? 24.549 -3.267 0.481 1.00 75.38 63 GLY A N 1
ATOM 520 C CA . GLY A 1 63 ? 24.420 -3.789 -0.886 1.00 75.38 63 GLY A CA 1
ATOM 521 C C . GLY A 1 63 ? 24.374 -5.325 -0.946 1.00 75.38 63 GLY A C 1
ATOM 522 O O . GLY A 1 63 ? 24.771 -5.919 -1.943 1.00 75.38 63 GLY A O 1
ATOM 523 N N . GLY A 1 64 ? 23.962 -5.989 0.137 1.00 86.88 64 GLY A N 1
ATOM 524 C CA . GLY A 1 64 ? 24.242 -7.407 0.339 1.00 86.88 64 GLY A CA 1
ATOM 525 C C . GLY A 1 64 ? 23.539 -8.361 -0.632 1.00 86.88 64 GLY A C 1
ATOM 526 O O . GLY A 1 64 ? 22.501 -8.059 -1.220 1.00 86.88 64 GLY A O 1
ATOM 527 N N . GLU A 1 65 ? 24.059 -9.587 -0.702 1.00 93.50 65 GLU A N 1
ATOM 528 C CA . GLU A 1 65 ? 23.553 -10.710 -1.514 1.00 93.50 65 GLU A CA 1
ATOM 529 C C . GLU A 1 65 ? 22.038 -10.972 -1.391 1.00 93.50 65 GLU A C 1
ATOM 531 O O . GLU A 1 65 ? 21.427 -11.505 -2.314 1.00 93.50 65 GLU A O 1
ATOM 536 N N . LEU A 1 66 ? 21.403 -10.552 -0.290 1.00 94.56 66 LEU A N 1
ATOM 537 C CA . LEU A 1 66 ? 19.952 -10.636 -0.078 1.00 94.56 66 LEU A CA 1
ATOM 538 C C . LEU A 1 66 ? 19.124 -9.872 -1.128 1.00 94.56 66 LEU A C 1
ATOM 540 O O . LEU A 1 66 ? 17.947 -10.178 -1.310 1.00 94.56 66 LEU A O 1
ATOM 544 N N . TRP A 1 67 ? 19.714 -8.918 -1.857 1.00 95.69 67 TRP A N 1
ATOM 545 C CA . TRP A 1 67 ? 19.061 -8.284 -3.009 1.00 95.69 67 TRP A CA 1
ATOM 546 C C . TRP A 1 67 ? 18.709 -9.285 -4.128 1.00 95.69 67 TRP A C 1
ATOM 548 O O . TRP A 1 67 ? 17.841 -8.983 -4.940 1.00 95.69 67 TRP A O 1
ATOM 558 N N . LYS A 1 68 ? 19.300 -10.493 -4.147 1.00 94.50 68 LYS A N 1
ATOM 559 C CA . LYS A 1 68 ? 18.952 -11.575 -5.093 1.00 94.50 68 LYS A CA 1
ATOM 560 C C . LYS A 1 68 ? 17.554 -12.160 -4.865 1.00 94.50 68 LYS A C 1
ATOM 562 O O . LYS A 1 68 ? 17.008 -12.789 -5.762 1.00 94.50 68 LYS A O 1
ATOM 567 N N . ASP A 1 69 ? 16.959 -11.933 -3.693 1.00 94.94 69 ASP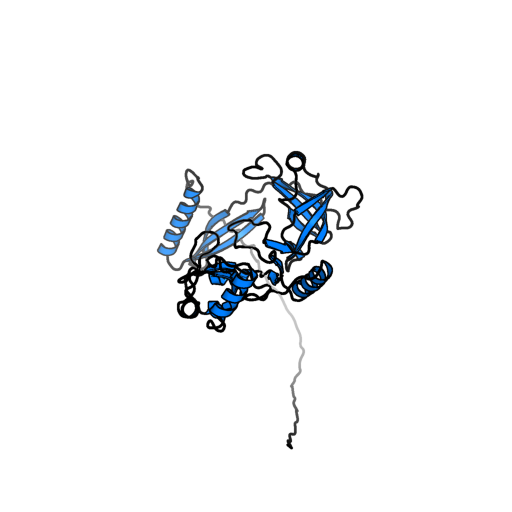 A N 1
ATOM 568 C CA . ASP A 1 69 ? 15.560 -12.278 -3.417 1.00 94.94 69 ASP A CA 1
ATOM 569 C C . ASP A 1 69 ? 14.558 -11.217 -3.910 1.00 94.94 69 ASP A C 1
ATOM 571 O O . ASP A 1 69 ? 13.354 -11.401 -3.726 1.00 94.94 69 ASP A O 1
ATOM 575 N N . LEU A 1 70 ? 15.025 -10.085 -4.455 1.00 96.62 70 LEU A N 1
ATOM 576 C CA . LEU A 1 70 ? 14.186 -8.960 -4.872 1.00 96.62 70 LEU A CA 1
ATOM 577 C C . LEU A 1 70 ? 14.153 -8.810 -6.395 1.00 96.62 70 LEU A C 1
ATOM 579 O O . LEU A 1 70 ? 15.156 -8.996 -7.078 1.00 96.62 70 LEU A O 1
ATOM 583 N N . ARG A 1 71 ? 13.007 -8.363 -6.910 1.00 96.88 71 ARG A N 1
ATOM 584 C CA . ARG A 1 71 ? 12.841 -7.866 -8.281 1.00 96.88 71 ARG A CA 1
ATOM 585 C C . ARG A 1 71 ? 12.262 -6.458 -8.249 1.00 96.88 71 ARG A C 1
ATOM 587 O O . ARG A 1 71 ? 11.391 -6.170 -7.430 1.00 96.88 71 ARG A O 1
ATOM 594 N N . PHE A 1 72 ? 12.713 -5.590 -9.148 1.00 98.12 72 PHE A N 1
ATOM 595 C CA . PHE A 1 72 ? 12.073 -4.303 -9.407 1.00 98.12 72 PHE A CA 1
ATOM 596 C C . PHE A 1 72 ? 10.938 -4.496 -10.421 1.00 98.12 72 PHE A C 1
ATOM 598 O O . PHE A 1 72 ? 11.181 -4.707 -11.609 1.00 98.12 72 PHE A O 1
ATOM 605 N N . VAL A 1 73 ? 9.693 -4.483 -9.945 1.00 98.19 73 VAL A N 1
ATOM 606 C CA . VAL A 1 73 ? 8.503 -4.712 -10.775 1.00 98.19 73 VAL A CA 1
ATOM 607 C C . VAL A 1 73 ? 7.910 -3.362 -11.179 1.00 98.19 73 VAL A C 1
ATOM 609 O O . VAL A 1 73 ? 7.325 -2.648 -10.364 1.00 98.19 73 VAL A O 1
ATOM 612 N N . VAL A 1 74 ? 8.118 -2.993 -12.441 1.00 98.25 74 VAL A N 1
ATOM 613 C CA . VAL A 1 74 ? 7.898 -1.651 -12.997 1.00 98.25 74 VAL A CA 1
ATOM 614 C C . VAL A 1 74 ? 6.463 -1.483 -13.484 1.00 98.25 74 VAL A C 1
ATOM 616 O O . VAL A 1 74 ? 6.031 -2.193 -14.390 1.00 98.25 74 VAL A O 1
ATOM 619 N N . PHE A 1 75 ? 5.728 -0.518 -12.933 1.00 97.56 75 PHE A N 1
ATOM 620 C CA . PHE A 1 75 ? 4.310 -0.301 -13.245 1.00 97.56 75 PHE A CA 1
ATOM 621 C C . PHE A 1 75 ? 3.998 1.042 -13.929 1.00 97.56 75 PHE A C 1
ATOM 623 O O . PHE A 1 75 ? 2.858 1.242 -14.345 1.00 97.56 75 PHE A O 1
ATOM 630 N N . ASP A 1 76 ? 4.959 1.964 -14.057 1.00 97.56 76 ASP A N 1
ATOM 631 C CA . ASP A 1 76 ? 4.791 3.200 -14.837 1.00 97.56 76 ASP A CA 1
ATOM 632 C C . ASP A 1 76 ? 6.142 3.791 -15.296 1.00 97.56 76 ASP A C 1
ATOM 634 O O . ASP A 1 76 ? 7.192 3.486 -14.727 1.00 97.56 76 ASP A O 1
ATOM 638 N N . ALA A 1 77 ? 6.107 4.679 -16.294 1.00 97.12 77 ALA A N 1
ATOM 639 C CA . ALA A 1 77 ? 7.270 5.396 -16.834 1.00 97.12 77 ALA A CA 1
ATOM 640 C C . ALA A 1 77 ? 7.049 6.920 -16.720 1.00 97.12 77 ALA A C 1
ATOM 642 O O . ALA A 1 77 ? 6.531 7.533 -17.655 1.00 97.12 77 ALA A O 1
ATOM 643 N N . PRO A 1 78 ? 7.394 7.561 -15.582 1.00 95.00 78 PRO A N 1
ATOM 644 C CA . PRO A 1 78 ? 7.000 8.947 -15.288 1.00 95.00 78 PRO A CA 1
ATOM 645 C C . PRO A 1 78 ? 7.498 10.022 -16.264 1.00 95.00 78 PRO A C 1
ATOM 647 O O . PRO A 1 78 ? 6.928 11.107 -16.297 1.00 95.00 78 PRO A O 1
ATOM 650 N N . SER A 1 79 ? 8.558 9.738 -17.024 1.00 95.44 79 SER A N 1
ATOM 651 C CA . SER A 1 79 ? 9.160 10.620 -18.036 1.00 95.44 79 SER A CA 1
ATOM 652 C C . SER A 1 79 ? 8.610 10.415 -19.454 1.00 95.44 79 SER A C 1
ATOM 654 O O . SER A 1 79 ? 9.060 11.080 -20.384 1.00 95.44 79 SER A O 1
ATOM 656 N N . HIS A 1 80 ? 7.686 9.472 -19.653 1.00 96.62 80 HIS A N 1
ATOM 657 C CA . HIS A 1 80 ? 7.149 9.143 -20.968 1.00 96.62 80 HIS A CA 1
ATOM 658 C C . HIS A 1 80 ? 5.800 9.843 -21.181 1.00 96.62 80 HIS A C 1
ATOM 660 O O . HIS A 1 80 ? 4.792 9.451 -20.601 1.00 96.62 80 HIS A O 1
ATOM 666 N N . GLU A 1 81 ? 5.757 10.845 -22.063 1.00 95.69 81 GLU A N 1
ATOM 667 C CA . GLU A 1 81 ? 4.571 11.687 -22.326 1.00 95.69 81 GLU A CA 1
ATOM 668 C C . GLU A 1 81 ? 3.322 10.915 -22.807 1.00 95.69 81 GLU A C 1
ATOM 670 O O . GLU A 1 81 ? 2.208 11.444 -22.803 1.00 95.69 81 GLU A O 1
ATOM 675 N N . GLY A 1 82 ? 3.481 9.658 -23.231 1.00 97.19 82 GLY A N 1
ATOM 676 C CA . GLY A 1 82 ? 2.420 8.777 -23.726 1.00 97.19 82 GLY A CA 1
ATOM 677 C C . GLY A 1 82 ? 1.239 8.520 -22.773 1.00 97.19 82 GLY A C 1
ATOM 678 O O . GLY A 1 82 ? 1.266 8.753 -21.560 1.00 97.19 82 GLY A O 1
ATOM 679 N N . THR A 1 83 ? 0.169 8.000 -23.361 1.00 98.00 83 THR A N 1
ATOM 680 C CA . THR A 1 83 ? -0.948 7.339 -22.680 1.00 98.00 83 THR A CA 1
ATOM 681 C C . THR A 1 83 ? -0.471 6.144 -21.854 1.00 98.00 83 THR A C 1
ATOM 683 O O . THR A 1 83 ? 0.633 5.645 -22.045 1.00 98.00 83 THR A O 1
ATOM 686 N N . PHE A 1 84 ? -1.277 5.691 -20.894 1.00 97.62 84 PHE A N 1
ATOM 687 C CA . PHE A 1 84 ? -0.885 4.618 -19.979 1.00 97.62 84 PHE A CA 1
ATOM 688 C C . PHE A 1 84 ? -0.492 3.324 -20.709 1.00 97.62 84 PHE A C 1
ATOM 690 O O . PHE A 1 84 ? 0.470 2.672 -20.321 1.00 97.62 84 PHE A O 1
ATOM 697 N N . GLU A 1 85 ? -1.192 3.004 -21.791 1.00 97.56 85 GLU A N 1
ATOM 698 C CA . GLU A 1 85 ? -0.916 1.880 -22.676 1.00 97.56 85 GLU A CA 1
ATOM 699 C C . GLU A 1 85 ? 0.484 2.002 -23.307 1.00 97.56 85 GLU A C 1
ATOM 701 O O . GLU A 1 85 ? 1.326 1.133 -23.083 1.00 97.56 85 GLU A O 1
ATOM 706 N N . GLU A 1 86 ? 0.782 3.133 -23.960 1.00 98.25 86 GLU A N 1
ATOM 707 C CA . GLU A 1 86 ? 2.107 3.430 -24.537 1.00 98.25 86 GLU A CA 1
ATOM 708 C C . GLU A 1 86 ? 3.222 3.419 -23.466 1.00 98.25 86 GLU A C 1
ATOM 710 O O . GLU A 1 86 ? 4.351 3.009 -23.735 1.00 98.25 86 GLU A O 1
ATOM 715 N N . ARG A 1 87 ? 2.923 3.834 -22.223 1.00 97.94 87 ARG A N 1
ATOM 716 C CA . ARG A 1 87 ? 3.885 3.787 -21.103 1.00 97.94 87 ARG A CA 1
ATOM 717 C C . ARG A 1 87 ? 4.160 2.362 -20.619 1.00 97.94 87 ARG A C 1
ATOM 719 O O . ARG A 1 87 ? 5.303 2.065 -20.289 1.00 97.94 87 ARG A O 1
ATOM 726 N N . ILE A 1 88 ? 3.164 1.474 -20.594 1.00 97.12 88 ILE A N 1
ATOM 727 C CA . ILE A 1 88 ? 3.368 0.056 -20.244 1.00 97.12 88 ILE A CA 1
ATOM 728 C C . ILE A 1 88 ? 4.124 -0.690 -21.350 1.00 97.12 88 ILE A C 1
ATOM 730 O O . ILE A 1 88 ? 4.981 -1.517 -21.037 1.00 97.12 88 ILE A O 1
ATOM 734 N N . GLU A 1 89 ? 3.875 -0.366 -22.620 1.00 96.88 89 GLU A N 1
ATOM 735 C CA . GLU A 1 89 ? 4.669 -0.872 -23.746 1.00 96.88 89 GLU A CA 1
ATOM 736 C C . GLU A 1 89 ? 6.132 -0.412 -23.637 1.00 96.88 89 GLU A C 1
ATOM 738 O O . GLU A 1 89 ? 7.035 -1.249 -23.667 1.00 96.88 89 GLU A O 1
ATOM 743 N N . HIS A 1 90 ? 6.378 0.873 -23.347 1.00 97.00 90 HIS A N 1
ATOM 744 C CA . HIS A 1 90 ? 7.725 1.372 -23.052 1.00 97.00 90 HIS A CA 1
ATOM 745 C C . HIS A 1 90 ? 8.386 0.622 -21.880 1.00 97.00 90 HIS A C 1
ATOM 747 O O . HIS A 1 90 ? 9.521 0.167 -22.015 1.00 97.00 90 HIS A O 1
ATOM 753 N N . CYS A 1 91 ? 7.684 0.435 -20.752 1.00 96.88 91 CYS A N 1
ATOM 754 C CA . CYS A 1 91 ? 8.184 -0.335 -19.604 1.00 96.88 91 CYS A CA 1
ATOM 755 C C . CYS A 1 91 ? 8.582 -1.769 -19.990 1.00 96.88 91 CYS A C 1
ATOM 757 O O . CYS A 1 91 ? 9.638 -2.247 -19.575 1.00 96.88 91 CYS A O 1
ATOM 759 N N . ARG A 1 92 ? 7.761 -2.455 -20.794 1.00 95.69 92 ARG A N 1
ATOM 760 C CA . ARG A 1 92 ? 8.041 -3.809 -21.291 1.00 95.69 92 ARG A CA 1
ATOM 761 C C . ARG A 1 92 ? 9.324 -3.848 -22.118 1.00 95.69 92 ARG A C 1
ATOM 763 O O . ARG A 1 92 ? 10.190 -4.684 -21.852 1.00 95.69 92 ARG A O 1
ATOM 770 N N . ASP A 1 93 ? 9.466 -2.928 -23.065 1.00 95.31 93 ASP A N 1
ATOM 771 C CA . ASP A 1 93 ? 10.617 -2.878 -23.964 1.00 95.31 93 ASP A CA 1
ATOM 772 C C . ASP A 1 93 ? 11.920 -2.573 -23.216 1.00 95.31 93 ASP A C 1
ATOM 774 O O . ASP A 1 93 ? 12.927 -3.253 -23.439 1.00 95.31 93 ASP A O 1
ATOM 778 N N . VAL A 1 94 ? 11.922 -1.616 -22.281 1.00 94.94 94 VAL A N 1
ATOM 779 C CA . VAL A 1 94 ? 13.145 -1.261 -21.537 1.00 94.94 94 VAL A CA 1
ATOM 780 C C . VAL A 1 94 ? 13.525 -2.293 -20.470 1.00 94.94 94 VAL A C 1
ATOM 782 O O . VAL A 1 94 ? 14.716 -2.511 -20.248 1.00 94.94 94 VAL A O 1
ATOM 785 N N . CYS A 1 95 ? 12.555 -2.981 -19.856 1.00 94.50 95 CYS A N 1
ATOM 786 C CA . CYS A 1 95 ? 12.823 -4.068 -18.908 1.00 94.50 95 CYS A CA 1
ATOM 787 C C . CYS A 1 95 ? 13.225 -5.388 -19.587 1.00 94.50 95 CYS A C 1
ATOM 789 O O . CYS A 1 95 ? 13.817 -6.241 -18.929 1.00 94.50 95 CYS A O 1
ATOM 791 N N . SER A 1 96 ? 12.967 -5.565 -20.891 1.00 89.38 96 SER A N 1
ATOM 792 C CA . SER A 1 96 ? 13.271 -6.806 -21.636 1.00 89.38 96 SER A CA 1
ATOM 793 C C . SER A 1 96 ? 14.736 -7.269 -21.556 1.00 89.38 96 SER A C 1
ATOM 795 O O . SER A 1 96 ? 15.030 -8.440 -21.791 1.00 89.38 96 SER A O 1
ATOM 797 N N . ARG A 1 97 ? 15.662 -6.362 -21.210 1.00 84.94 97 ARG A N 1
ATOM 798 C CA . ARG A 1 97 ? 17.113 -6.604 -21.120 1.00 84.94 97 ARG A CA 1
ATOM 799 C C . ARG A 1 97 ? 17.633 -6.748 -19.683 1.00 84.94 97 ARG A C 1
ATOM 801 O O . ARG A 1 97 ? 18.824 -6.983 -19.504 1.00 84.94 97 ARG A O 1
ATOM 808 N N . SER A 1 98 ? 16.772 -6.616 -18.672 1.00 89.06 98 SER A N 1
ATOM 809 C CA . SER A 1 98 ? 17.170 -6.577 -17.255 1.00 89.06 98 SER A CA 1
ATOM 810 C C . SER A 1 98 ? 17.236 -7.939 -16.556 1.00 89.06 98 SER A C 1
ATOM 812 O O . SER A 1 98 ? 17.608 -7.999 -15.384 1.00 89.06 98 SER A O 1
ATOM 814 N N . GLY A 1 99 ? 16.915 -9.032 -17.256 1.00 86.88 99 GLY A N 1
ATOM 815 C CA . GLY A 1 99 ? 16.956 -10.388 -16.701 1.00 86.88 99 GLY A CA 1
ATOM 816 C C . GLY A 1 99 ? 16.056 -10.534 -15.471 1.00 86.88 99 GLY A C 1
ATOM 817 O O . GLY A 1 99 ? 14.935 -10.035 -15.451 1.00 86.88 99 GLY A O 1
ATOM 818 N N . ASP A 1 100 ? 16.550 -11.192 -14.424 1.00 89.12 100 ASP A N 1
ATOM 819 C CA . ASP A 1 100 ? 15.771 -11.413 -13.202 1.00 89.12 100 ASP A CA 1
ATOM 820 C C . ASP A 1 100 ? 15.645 -10.186 -12.281 1.00 89.12 100 ASP A C 1
ATOM 822 O O . ASP A 1 100 ? 14.815 -10.208 -11.368 1.00 89.12 100 ASP A O 1
ATOM 826 N N . TYR A 1 101 ? 16.423 -9.121 -12.506 1.00 93.62 101 TYR A N 1
ATOM 827 C CA . TYR A 1 101 ? 16.500 -7.964 -11.602 1.00 93.62 101 TYR A CA 1
ATOM 828 C C . TYR A 1 101 ? 15.334 -6.983 -11.774 1.00 93.62 101 TYR A C 1
ATOM 830 O O . TYR A 1 101 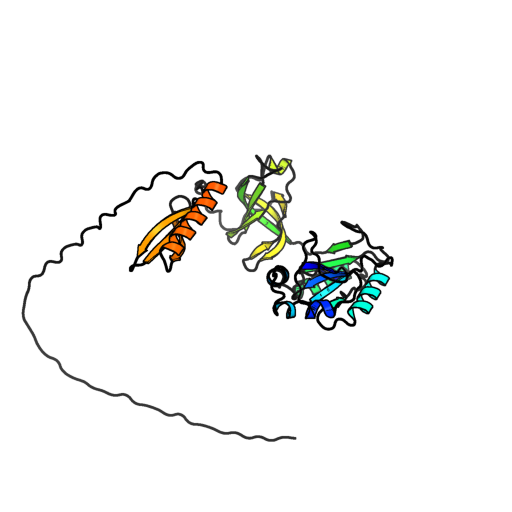? 14.922 -6.341 -10.804 1.00 93.62 101 TYR A O 1
ATOM 838 N N . ALA A 1 102 ? 14.757 -6.888 -12.976 1.00 95.75 102 ALA A N 1
ATOM 839 C CA . ALA A 1 102 ? 13.561 -6.088 -13.227 1.00 95.75 102 ALA A CA 1
ATOM 840 C C . ALA A 1 102 ? 12.638 -6.713 -14.274 1.00 95.75 102 ALA A C 1
ATOM 842 O O . ALA A 1 102 ? 13.088 -7.323 -15.238 1.00 95.75 102 ALA A O 1
ATOM 843 N N . SER A 1 103 ? 11.336 -6.495 -14.105 1.00 95.88 103 SER A N 1
ATOM 844 C CA . SER A 1 103 ? 10.305 -6.841 -15.087 1.00 95.88 103 SER A CA 1
ATOM 845 C C . SER A 1 103 ? 9.270 -5.726 -15.161 1.00 95.88 103 SER A C 1
ATOM 847 O O . SER A 1 103 ? 9.052 -5.019 -14.177 1.00 95.88 103 SER A O 1
ATOM 849 N N . TRP A 1 104 ? 8.575 -5.593 -16.291 1.00 95.94 104 TRP A N 1
ATOM 850 C CA . TRP A 1 104 ? 7.345 -4.803 -16.306 1.00 95.94 104 TRP A CA 1
ATOM 851 C C . TRP A 1 104 ? 6.260 -5.522 -15.490 1.00 95.94 104 TRP A C 1
ATOM 853 O O . TRP A 1 104 ? 6.316 -6.739 -15.286 1.00 95.94 104 TRP A O 1
ATOM 863 N N . HIS A 1 105 ? 5.281 -4.766 -15.005 1.00 97.06 105 HIS A N 1
ATOM 864 C CA . HIS A 1 105 ? 4.108 -5.295 -14.321 1.00 97.06 105 HIS A CA 1
ATOM 865 C C . HIS A 1 105 ? 3.008 -5.589 -15.339 1.00 97.06 105 HIS A C 1
ATOM 867 O O . HIS A 1 105 ? 2.654 -4.724 -16.148 1.00 97.06 105 HIS A O 1
ATOM 873 N N . GLU A 1 106 ? 2.466 -6.803 -15.323 1.00 94.75 106 GLU A N 1
ATOM 874 C CA . GLU A 1 106 ? 1.451 -7.217 -16.290 1.00 94.75 106 GLU A CA 1
ATOM 875 C C . GLU A 1 106 ? 0.108 -6.524 -16.019 1.00 94.75 106 GLU A C 1
ATOM 877 O O . GLU A 1 106 ? -0.342 -6.415 -14.878 1.00 94.75 106 GLU A O 1
ATOM 882 N N . HIS A 1 107 ? -0.533 -6.040 -17.085 1.00 95.94 107 HIS A N 1
ATOM 883 C CA . HIS A 1 107 ? -1.799 -5.318 -17.018 1.00 95.94 107 HIS A CA 1
ATOM 884 C C . HIS A 1 107 ? -2.809 -5.912 -18.003 1.00 95.94 107 HIS A C 1
ATOM 886 O O . HIS A 1 107 ? -2.602 -5.874 -19.212 1.00 95.94 107 HIS A O 1
ATOM 892 N N . VAL A 1 108 ? -3.941 -6.391 -17.484 1.00 95.38 108 VAL A N 1
ATOM 893 C CA . VAL A 1 108 ? -5.059 -6.928 -18.279 1.00 95.38 108 VAL A CA 1
ATOM 894 C C . VAL A 1 108 ? -6.193 -5.908 -18.404 1.00 95.38 108 VAL A C 1
ATOM 896 O O . VAL A 1 108 ? -6.414 -5.086 -17.506 1.00 95.38 108 VAL A O 1
ATOM 899 N N . VAL A 1 109 ? -6.948 -5.938 -19.502 1.00 97.00 109 VAL A N 1
ATOM 900 C CA . VAL A 1 109 ? -8.116 -5.059 -19.678 1.00 97.00 109 VAL A CA 1
ATOM 901 C C . VAL A 1 109 ? -9.243 -5.525 -18.752 1.00 97.00 109 VAL A C 1
ATOM 903 O O . VAL A 1 109 ? -9.741 -6.643 -18.872 1.00 97.00 109 VAL A O 1
ATOM 906 N N . CYS A 1 110 ? -9.662 -4.661 -17.824 1.00 96.75 110 CYS A N 1
ATOM 907 C CA . CYS A 1 110 ? -10.877 -4.906 -17.050 1.00 96.75 110 CYS A CA 1
ATOM 908 C C . CYS A 1 110 ? -12.087 -4.733 -17.981 1.00 96.75 110 CYS A C 1
ATOM 910 O O . CYS A 1 110 ? -12.134 -3.762 -18.736 1.00 96.75 110 CYS A O 1
ATOM 912 N N . ARG A 1 111 ? -13.020 -5.689 -17.955 1.00 96.81 111 ARG A N 1
ATOM 913 C CA . ARG A 1 111 ? -14.148 -5.767 -18.903 1.00 96.81 111 ARG A CA 1
ATOM 914 C C . ARG A 1 111 ? -15.406 -5.130 -18.314 1.00 96.81 111 ARG A C 1
ATOM 916 O O . ARG A 1 111 ? -16.079 -4.342 -18.970 1.00 96.81 111 ARG A O 1
ATOM 923 N N . ASP A 1 112 ? -15.660 -5.452 -17.054 1.00 95.50 112 ASP A N 1
ATOM 924 C CA . ASP A 1 112 ? -16.866 -5.163 -16.289 1.00 95.50 112 ASP A CA 1
ATOM 925 C C . ASP A 1 112 ? -16.548 -5.343 -14.786 1.00 95.50 112 ASP A C 1
ATOM 927 O O . ASP A 1 112 ? -15.399 -5.588 -14.400 1.00 95.50 112 ASP A O 1
ATOM 931 N N . VAL A 1 113 ? -17.551 -5.185 -13.920 1.00 94.38 113 VAL A N 1
ATOM 932 C CA . VAL A 1 113 ? -17.380 -5.279 -12.458 1.00 94.38 113 VAL A CA 1
ATOM 933 C C . VAL A 1 113 ? -17.173 -6.723 -11.985 1.00 94.38 113 VAL A C 1
ATOM 935 O O . VAL A 1 113 ? -16.548 -6.931 -10.946 1.00 94.38 113 VAL A O 1
ATOM 938 N N . ASP A 1 114 ? -17.639 -7.721 -12.732 1.00 95.62 114 ASP A N 1
ATOM 939 C CA . ASP A 1 114 ? -17.546 -9.123 -12.324 1.00 95.62 114 ASP A CA 1
ATOM 940 C C . ASP A 1 114 ? -16.179 -9.710 -12.682 1.00 95.62 114 ASP A C 1
ATOM 942 O O . ASP A 1 114 ? -15.540 -10.294 -11.813 1.00 95.62 114 ASP A O 1
ATOM 946 N N . HIS A 1 115 ? -15.619 -9.376 -13.847 1.00 97.75 115 HIS A N 1
ATOM 947 C CA . HIS A 1 115 ? -14.211 -9.631 -14.170 1.00 97.75 115 HIS A CA 1
ATOM 948 C C . HIS A 1 115 ? -13.254 -9.001 -13.134 1.00 97.75 115 HIS A C 1
ATOM 950 O O . HIS A 1 115 ? -12.219 -9.583 -12.809 1.00 97.75 115 HIS A O 1
ATOM 956 N N . LEU A 1 116 ? -13.599 -7.832 -12.574 1.00 95.69 116 LEU A N 1
ATOM 957 C CA . LEU A 1 116 ? -12.830 -7.214 -11.486 1.00 95.69 116 LEU A CA 1
ATOM 958 C C . LEU A 1 116 ? -12.922 -8.015 -10.174 1.00 95.69 116 LEU A C 1
ATOM 960 O O . LEU A 1 116 ? -11.925 -8.125 -9.464 1.00 95.69 116 LEU A O 1
ATOM 964 N N . ARG A 1 117 ? -14.101 -8.561 -9.847 1.00 92.56 117 ARG A N 1
ATOM 965 C CA . ARG A 1 117 ? -14.338 -9.396 -8.652 1.00 92.56 117 ARG A CA 1
ATOM 966 C C . ARG A 1 117 ? -13.651 -10.757 -8.764 1.00 92.56 117 ARG A C 1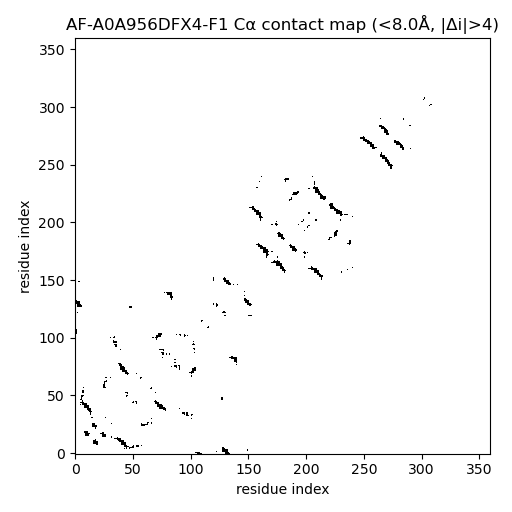
ATOM 968 O O . ARG A 1 117 ? -13.002 -11.178 -7.812 1.00 92.56 117 ARG A O 1
ATOM 975 N N . GLU A 1 118 ? -13.762 -11.408 -9.921 1.00 96.25 118 GLU A N 1
ATOM 976 C CA . GLU A 1 118 ? -13.088 -12.669 -10.254 1.00 96.25 118 GLU A CA 1
ATOM 977 C C . GLU A 1 118 ? -11.570 -12.541 -10.088 1.00 96.25 118 GLU A C 1
ATOM 979 O O . GLU A 1 118 ? -10.949 -13.331 -9.377 1.00 96.25 118 GLU A O 1
ATOM 984 N N . GLU A 1 119 ? -10.972 -11.510 -10.694 1.00 97.06 119 GLU A N 1
ATOM 985 C CA . GLU A 1 119 ? -9.529 -11.273 -10.626 1.00 97.06 119 GLU A CA 1
ATOM 986 C C . GLU A 1 119 ? -9.071 -10.888 -9.210 1.00 97.06 119 GLU A C 1
ATOM 988 O O . GLU A 1 119 ? -8.013 -11.335 -8.767 1.00 97.06 119 GLU A O 1
ATOM 993 N N . LEU A 1 120 ? -9.875 -10.115 -8.466 1.00 95.25 120 LEU A N 1
ATOM 994 C CA . LEU A 1 120 ? -9.582 -9.763 -7.074 1.00 95.25 120 LEU A CA 1
ATOM 995 C C . LEU A 1 120 ? -9.548 -11.018 -6.196 1.00 95.25 120 LEU A C 1
ATOM 997 O O . LEU A 1 120 ? -8.546 -11.267 -5.529 1.00 95.25 120 LEU A O 1
ATOM 1001 N N . ALA A 1 121 ? -10.595 -11.844 -6.263 1.00 92.00 121 ALA A N 1
ATOM 1002 C CA . ALA A 1 121 ? -10.681 -13.094 -5.515 1.00 92.00 121 ALA A CA 1
ATOM 1003 C C . ALA A 1 121 ? -9.561 -14.074 -5.904 1.00 92.00 121 ALA A C 1
ATOM 1005 O O . ALA A 1 121 ? -8.983 -14.723 -5.033 1.00 92.00 121 ALA A O 1
ATOM 1006 N N . ARG A 1 122 ? -9.195 -14.151 -7.194 1.00 96.50 122 ARG A N 1
ATOM 1007 C CA . ARG A 1 122 ? -8.067 -14.966 -7.674 1.00 96.50 122 ARG A CA 1
ATOM 1008 C C . ARG A 1 122 ? -6.733 -14.492 -7.096 1.00 96.50 122 ARG A C 1
ATOM 1010 O O . ARG A 1 122 ? -5.928 -15.318 -6.670 1.00 96.50 122 ARG A O 1
ATOM 1017 N N . VAL A 1 123 ? -6.480 -13.184 -7.076 1.00 95.50 123 VAL A N 1
ATOM 1018 C CA . VAL A 1 123 ? -5.242 -12.610 -6.526 1.00 95.50 123 VAL A CA 1
ATOM 1019 C C . VAL A 1 123 ? -5.176 -12.783 -5.006 1.00 95.50 123 VAL A C 1
ATOM 1021 O O . VAL A 1 123 ? -4.149 -13.237 -4.500 1.00 95.50 123 VAL A O 1
ATOM 1024 N N . GLU A 1 124 ? -6.263 -12.507 -4.283 1.00 90.50 124 GLU A N 1
ATOM 1025 C CA . GLU A 1 124 ? -6.343 -12.664 -2.823 1.00 90.50 124 GLU A CA 1
ATOM 1026 C C . GLU A 1 124 ? -6.203 -14.143 -2.402 1.00 90.50 124 GLU A C 1
ATOM 1028 O O . GLU A 1 124 ? -5.426 -14.452 -1.495 1.00 90.50 124 GLU A O 1
ATOM 1033 N N . ALA A 1 125 ? -6.825 -15.087 -3.125 1.00 91.62 125 ALA A N 1
ATOM 1034 C CA . ALA A 1 125 ? -6.661 -16.531 -2.897 1.00 91.62 125 ALA A CA 1
ATOM 1035 C C . ALA A 1 125 ? -5.218 -17.026 -3.117 1.00 91.62 125 ALA A C 1
ATOM 1037 O O . ALA A 1 125 ? -4.773 -17.969 -2.461 1.00 91.62 125 ALA A O 1
ATOM 1038 N N . LEU A 1 126 ? -4.459 -16.372 -4.003 1.00 94.44 126 LEU A N 1
ATOM 1039 C CA . LEU A 1 126 ? -3.032 -16.632 -4.215 1.00 94.44 126 LEU A CA 1
ATOM 1040 C C . LEU A 1 126 ? -2.115 -15.793 -3.293 1.00 94.44 126 LEU A C 1
ATOM 1042 O O . LEU A 1 126 ? -0.892 -15.805 -3.473 1.00 94.44 126 LEU A O 1
ATOM 1046 N N . GLY A 1 127 ? -2.686 -15.077 -2.316 1.00 90.88 127 GLY A N 1
ATOM 1047 C CA . GLY A 1 127 ? -1.985 -14.315 -1.279 1.00 90.88 127 GLY A CA 1
ATOM 1048 C C . GLY A 1 127 ? -1.532 -12.902 -1.666 1.00 90.88 127 GLY A C 1
ATOM 1049 O O . GLY A 1 127 ? -0.616 -12.387 -1.024 1.00 90.88 127 GLY A O 1
ATOM 1050 N N . GLY A 1 128 ? -2.091 -12.314 -2.729 1.00 92.06 128 GLY A N 1
ATOM 1051 C CA . GLY A 1 128 ? -1.842 -10.927 -3.143 1.00 92.06 128 GLY A CA 1
ATOM 1052 C C . GLY A 1 128 ? -2.676 -9.909 -2.351 1.00 92.06 128 GLY A C 1
ATOM 1053 O O . GLY A 1 128 ? -3.607 -10.274 -1.641 1.00 92.06 128 GLY A O 1
ATOM 1054 N N . GLU A 1 129 ? -2.345 -8.619 -2.462 1.00 90.31 129 GLU A N 1
ATOM 1055 C CA . GLU A 1 129 ? -2.859 -7.561 -1.563 1.00 90.31 129 GLU A CA 1
ATOM 1056 C C . GLU A 1 129 ? -4.121 -6.825 -2.075 1.00 90.31 129 GLU A C 1
ATOM 1058 O O . GLU A 1 129 ? -4.547 -5.819 -1.488 1.00 90.31 129 GLU A O 1
ATOM 1063 N N . GLY A 1 130 ? -4.662 -7.269 -3.212 1.00 94.12 130 GLY A N 1
ATOM 1064 C CA . GLY A 1 130 ? -5.737 -6.623 -3.967 1.00 94.12 130 GLY A CA 1
ATOM 1065 C C . GLY A 1 130 ? -5.321 -6.302 -5.408 1.00 94.12 130 GLY A C 1
ATOM 1066 O O . GLY A 1 130 ? -4.386 -6.900 -5.939 1.00 94.12 130 GLY A O 1
ATOM 1067 N N . LEU A 1 131 ? -5.976 -5.325 -6.043 1.00 97.31 131 LEU A N 1
ATOM 1068 C CA . LEU A 1 131 ? -5.703 -4.891 -7.422 1.00 97.31 131 LEU A CA 1
ATOM 1069 C C . LEU A 1 131 ? -5.436 -3.383 -7.545 1.00 97.31 131 LEU A C 1
ATOM 1071 O O . LEU A 1 131 ? -5.888 -2.559 -6.747 1.00 97.31 131 LEU A O 1
ATOM 1075 N N . MET A 1 132 ? -4.757 -3.014 -8.627 1.00 97.44 132 MET A N 1
ATOM 1076 C CA . MET A 1 132 ? -4.592 -1.646 -9.111 1.00 97.44 132 MET A CA 1
ATOM 1077 C C . MET A 1 132 ? -5.382 -1.450 -10.413 1.00 97.44 132 MET A C 1
ATOM 1079 O O . MET A 1 132 ? -5.328 -2.270 -11.335 1.00 97.44 132 MET A O 1
ATOM 1083 N N . MET A 1 133 ? -6.104 -0.334 -10.524 1.00 96.75 133 MET A N 1
ATOM 1084 C CA . MET A 1 133 ? -6.800 0.069 -11.750 1.00 96.75 133 MET A CA 1
ATOM 1085 C C . MET A 1 133 ? -6.253 1.399 -12.263 1.00 96.75 133 MET A C 1
ATOM 1087 O O . MET A 1 133 ? -6.348 2.419 -11.583 1.00 96.75 133 MET A O 1
ATOM 1091 N N . ARG A 1 134 ? -5.738 1.392 -13.495 1.00 96.19 134 ARG A N 1
ATOM 1092 C CA . ARG A 1 134 ? -5.440 2.594 -14.280 1.00 96.19 134 ARG A CA 1
ATOM 1093 C C . ARG A 1 134 ? -6.588 2.887 -15.246 1.00 96.19 134 ARG A C 1
ATOM 1095 O O . ARG A 1 134 ? -7.138 1.964 -15.846 1.00 96.19 134 ARG A O 1
ATOM 1102 N N . ARG A 1 135 ? -6.942 4.165 -15.398 1.00 96.69 135 ARG A N 1
ATOM 1103 C CA . ARG A 1 135 ? -7.886 4.645 -16.418 1.00 96.69 135 ARG A CA 1
ATOM 1104 C C . ARG A 1 135 ? -7.248 4.486 -17.810 1.00 96.69 135 ARG A C 1
ATOM 1106 O O . ARG A 1 135 ? -6.142 5.005 -17.991 1.00 96.69 135 ARG A O 1
ATOM 1113 N N . PRO A 1 136 ? -7.920 3.849 -18.787 1.00 96.44 136 PRO A N 1
ATOM 1114 C CA . PRO A 1 136 ? -7.417 3.772 -20.155 1.00 96.44 136 PRO A CA 1
ATOM 1115 C C . PRO A 1 136 ? -7.105 5.151 -20.743 1.00 96.44 136 PRO A C 1
ATOM 1117 O O . PRO A 1 136 ? -7.784 6.133 -20.427 1.00 96.44 136 PRO A O 1
ATOM 1120 N N . LYS A 1 137 ? -6.078 5.229 -21.587 1.00 96.88 137 LYS A N 1
ATOM 1121 C CA . LYS A 1 137 ? -5.591 6.442 -22.265 1.00 96.88 137 LYS A CA 1
ATOM 1122 C C . LYS A 1 137 ? -5.167 7.598 -21.343 1.00 96.88 137 LYS A C 1
ATOM 1124 O O . LYS A 1 137 ? -4.985 8.722 -21.808 1.00 96.88 137 LYS A O 1
ATOM 1129 N N . SER A 1 138 ? -4.986 7.360 -20.039 1.00 96.75 138 SER A N 1
ATOM 1130 C CA . SER A 1 138 ? -4.577 8.413 -19.094 1.00 96.75 138 SER A CA 1
ATOM 1131 C C . SER A 1 138 ? -3.110 8.813 -19.275 1.00 96.75 138 SER A C 1
ATOM 1133 O O . SER A 1 138 ? -2.238 7.956 -19.423 1.00 96.75 138 SER A O 1
ATOM 1135 N N . ARG A 1 139 ? -2.816 10.119 -19.226 1.00 96.75 139 ARG A N 1
ATOM 1136 C CA . ARG A 1 139 ? -1.439 10.634 -19.094 1.00 96.75 139 ARG A CA 1
ATOM 1137 C C . ARG A 1 139 ? -0.888 10.307 -17.697 1.00 96.75 139 ARG A C 1
ATOM 1139 O O . ARG A 1 139 ? -1.628 9.856 -16.820 1.00 96.75 139 ARG A O 1
ATOM 1146 N N . TYR A 1 140 ? 0.411 10.501 -17.487 1.00 95.06 140 TYR A N 1
ATOM 1147 C CA . TYR A 1 140 ? 0.977 10.418 -16.144 1.00 95.06 140 TYR A CA 1
ATOM 1148 C C . TYR A 1 140 ? 0.533 11.636 -15.312 1.00 95.06 140 TYR A C 1
ATOM 1150 O O . TYR A 1 140 ? 0.468 12.756 -15.810 1.00 95.06 140 TYR A O 1
ATOM 1158 N N . GLU A 1 141 ? 0.213 11.414 -14.038 1.00 91.94 141 GLU A N 1
ATOM 1159 C CA . GLU A 1 141 ? -0.210 12.448 -13.088 1.00 91.94 141 GLU A CA 1
ATOM 1160 C C . GLU A 1 141 ? 0.560 12.240 -11.778 1.00 91.94 141 GLU A C 1
ATOM 1162 O O . GLU A 1 141 ? 0.437 11.189 -11.138 1.00 91.94 141 GLU A O 1
ATOM 1167 N N . ALA A 1 142 ? 1.354 13.230 -11.366 1.00 87.44 142 ALA A N 1
ATOM 1168 C CA . ALA A 1 142 ? 2.111 13.166 -10.120 1.00 87.44 142 ALA A CA 1
ATOM 1169 C C . ALA A 1 142 ? 1.198 13.355 -8.891 1.00 87.44 142 ALA A C 1
ATOM 1171 O O . ALA A 1 142 ? 0.338 14.232 -8.859 1.00 87.44 142 ALA A O 1
ATOM 1172 N N . GLY A 1 143 ? 1.415 12.563 -7.836 1.00 85.06 143 GLY A N 1
ATOM 1173 C CA . GLY A 1 143 ? 0.691 12.698 -6.565 1.00 85.06 143 GLY A CA 1
ATOM 1174 C C . GLY A 1 143 ? -0.533 11.783 -6.446 1.00 85.06 143 GLY A C 1
ATOM 1175 O O . GLY A 1 143 ? -0.400 10.561 -6.524 1.00 85.06 143 GLY A O 1
ATOM 1176 N N . ARG A 1 144 ? -1.713 12.354 -6.156 1.00 83.88 144 ARG A N 1
ATOM 1177 C CA . ARG A 1 144 ? -2.985 11.618 -6.025 1.00 83.88 144 ARG A CA 1
ATOM 1178 C C . ARG A 1 144 ? -3.875 11.924 -7.226 1.00 83.88 144 ARG A C 1
ATOM 1180 O O . ARG A 1 144 ? -4.450 13.001 -7.305 1.00 83.88 144 ARG A O 1
ATOM 1187 N N . SER A 1 145 ? -4.021 10.944 -8.108 1.00 89.88 145 SER A N 1
ATOM 1188 C CA . SER A 1 145 ? -4.820 11.044 -9.329 1.00 89.88 145 SER A CA 1
ATOM 1189 C C . SER A 1 145 ? -6.156 10.303 -9.209 1.00 89.88 145 SER A C 1
ATOM 1191 O O . SER A 1 145 ? -6.251 9.296 -8.509 1.00 89.88 145 SER A O 1
ATOM 1193 N N . SER A 1 146 ? -7.173 10.751 -9.954 1.00 90.50 146 SER A N 1
ATOM 1194 C CA . SER A 1 146 ? -8.398 9.967 -10.192 1.00 90.50 146 SER A CA 1
ATOM 1195 C C . SER A 1 146 ? -8.212 8.864 -11.246 1.00 90.50 146 SER A C 1
ATOM 1197 O O . SER A 1 146 ? -9.074 8.000 -11.386 1.00 90.50 146 SER A O 1
ATOM 1199 N N . SER A 1 147 ? -7.105 8.886 -12.001 1.00 93.00 147 SER A N 1
ATOM 1200 C CA . SER A 1 147 ? -6.757 7.873 -13.005 1.00 93.00 147 SER A CA 1
ATOM 1201 C C . SER A 1 147 ? -6.170 6.590 -12.411 1.00 93.00 147 SER A C 1
ATOM 1203 O O . SER A 1 147 ? -5.979 5.635 -13.159 1.00 93.00 147 SER A O 1
ATOM 1205 N N . LEU A 1 148 ? -5.869 6.561 -11.106 1.00 94.56 148 LEU A N 1
ATOM 1206 C CA . LEU A 1 148 ? -5.255 5.430 -10.411 1.00 94.56 148 LEU A CA 1
ATOM 1207 C C . LEU A 1 148 ? -6.057 5.073 -9.156 1.00 94.56 148 LEU A C 1
ATOM 1209 O O . LEU A 1 148 ? -5.983 5.765 -8.140 1.00 94.56 148 LEU A O 1
ATOM 1213 N N . LEU A 1 149 ? -6.800 3.971 -9.220 1.00 93.62 149 LEU A N 1
ATOM 1214 C CA . LEU A 1 149 ? -7.585 3.444 -8.106 1.00 93.62 149 LEU A CA 1
ATOM 1215 C C . LEU A 1 149 ? -6.925 2.190 -7.521 1.00 93.62 149 LEU A C 1
ATOM 1217 O O . LEU A 1 149 ? -6.243 1.438 -8.220 1.00 93.62 149 LEU A O 1
ATOM 1221 N N . LYS A 1 150 ? -7.155 1.971 -6.226 1.00 93.44 150 LYS A N 1
ATOM 1222 C CA . LYS A 1 150 ? -6.791 0.749 -5.502 1.00 93.44 150 LYS A CA 1
ATOM 1223 C C . LYS A 1 150 ? -8.076 -0.010 -5.201 1.00 93.44 150 LYS A C 1
ATOM 1225 O O . LYS A 1 150 ? -9.016 0.601 -4.698 1.00 93.44 150 LYS A O 1
ATOM 1230 N N . VAL A 1 151 ? -8.102 -1.303 -5.483 1.00 92.44 151 VAL A N 1
ATOM 1231 C CA . VAL A 1 151 ? -9.228 -2.195 -5.193 1.00 92.44 151 VAL A CA 1
ATOM 1232 C C . VAL A 1 151 ? -8.744 -3.235 -4.192 1.00 92.44 151 VAL A C 1
ATOM 1234 O O . VAL A 1 151 ? -7.668 -3.802 -4.360 1.00 92.44 151 VAL A O 1
ATOM 1237 N N . LYS A 1 152 ? -9.509 -3.432 -3.125 1.00 87.06 152 LYS A N 1
ATOM 1238 C CA . LYS A 1 152 ? -9.212 -4.333 -2.010 1.00 87.06 152 LYS A CA 1
ATOM 1239 C C . LYS A 1 152 ? -10.526 -4.872 -1.477 1.00 87.06 152 LYS A C 1
ATOM 1241 O O . LYS A 1 152 ? -11.485 -4.096 -1.396 1.00 87.06 152 LYS A O 1
ATOM 1246 N N . THR A 1 153 ? -10.553 -6.128 -1.054 1.00 83.75 153 THR A N 1
ATOM 1247 C CA . THR A 1 153 ? -11.614 -6.588 -0.161 1.00 83.75 153 THR A CA 1
ATOM 1248 C C . THR A 1 153 ? -11.502 -5.873 1.192 1.00 83.75 153 THR A C 1
ATOM 1250 O O . THR A 1 153 ? -10.417 -5.510 1.655 1.00 83.75 153 THR A O 1
ATOM 1253 N N . PHE A 1 154 ? -12.654 -5.625 1.807 1.00 83.69 154 PHE A N 1
ATOM 1254 C CA . PHE A 1 154 ? -12.777 -5.170 3.185 1.00 83.69 154 PHE A CA 1
ATOM 1255 C C . PHE A 1 154 ? -13.774 -6.081 3.890 1.00 83.69 154 PHE A C 1
ATOM 1257 O O . PHE A 1 154 ? -14.802 -6.437 3.313 1.00 83.69 154 PHE A O 1
ATOM 1264 N N . PHE A 1 155 ? -13.476 -6.416 5.136 1.00 85.94 155 PHE A N 1
ATOM 1265 C CA . PHE A 1 155 ? -14.320 -7.229 5.997 1.00 85.94 155 PHE A CA 1
ATOM 1266 C C . PHE A 1 155 ? -14.847 -6.354 7.130 1.00 85.94 155 PHE A C 1
ATOM 1268 O O . PHE A 1 155 ? -14.079 -5.597 7.724 1.00 85.94 155 PHE A O 1
ATOM 1275 N N . ASP A 1 156 ? -16.136 -6.471 7.432 1.00 92.44 156 ASP A N 1
ATOM 1276 C CA . ASP A 1 156 ? -16.739 -5.875 8.622 1.00 92.44 156 ASP A CA 1
ATOM 1277 C C . ASP A 1 156 ? -16.927 -6.965 9.681 1.00 92.44 156 ASP A C 1
ATOM 1279 O O . ASP A 1 156 ? -17.221 -8.114 9.345 1.00 92.44 156 ASP A O 1
ATOM 1283 N N . ALA A 1 157 ? -16.725 -6.615 10.949 1.00 93.38 157 ALA A N 1
ATOM 1284 C CA . ALA A 1 157 ? -16.979 -7.487 12.091 1.00 93.38 157 ALA A CA 1
ATOM 1285 C C . ALA A 1 157 ? -17.320 -6.670 13.343 1.00 93.38 157 ALA A C 1
ATOM 1287 O O . ALA A 1 157 ? -17.040 -5.471 13.428 1.00 93.38 157 ALA A O 1
ATOM 1288 N N . GLU A 1 158 ? -17.910 -7.333 14.330 1.00 95.75 158 GLU A N 1
ATOM 1289 C CA . GLU A 1 158 ? -18.235 -6.768 15.633 1.00 95.75 158 GLU A CA 1
ATOM 1290 C C . GLU A 1 158 ? -17.096 -6.960 16.647 1.00 95.75 158 GLU A C 1
ATOM 1292 O O . GLU A 1 158 ? -16.397 -7.975 16.657 1.00 95.75 158 GLU A O 1
ATOM 1297 N N . ALA A 1 159 ? -16.929 -5.984 17.537 1.00 96.62 159 ALA A N 1
ATOM 1298 C CA . ALA A 1 159 ? -16.029 -6.064 18.683 1.00 96.62 159 ALA A CA 1
ATOM 1299 C C . ALA A 1 159 ? -16.587 -5.273 19.874 1.00 96.62 159 ALA A C 1
ATOM 1301 O O . ALA A 1 159 ? -17.344 -4.314 19.700 1.00 96.62 159 ALA A O 1
ATOM 1302 N N . LEU A 1 160 ? -16.199 -5.658 21.088 1.00 97.38 160 LEU A N 1
ATOM 1303 C CA . LEU A 1 160 ? -16.606 -4.982 22.318 1.00 97.38 160 LEU A CA 1
ATOM 1304 C C . LEU A 1 160 ? -15.621 -3.864 22.672 1.00 97.38 160 LEU A C 1
ATOM 1306 O O . LEU A 1 160 ? -14.409 -4.081 22.668 1.00 97.38 160 LEU A O 1
ATOM 1310 N N . VAL A 1 161 ? -16.119 -2.683 23.040 1.00 97.62 161 VAL A N 1
ATOM 1311 C CA . VAL A 1 161 ? -15.284 -1.595 23.573 1.00 97.62 161 VAL A CA 1
ATOM 1312 C C . VAL A 1 161 ? -14.851 -1.933 25.000 1.00 97.62 161 VAL A C 1
ATOM 1314 O O . VAL A 1 161 ? -15.666 -1.917 25.922 1.00 97.62 161 VAL A O 1
ATOM 1317 N N . VAL A 1 162 ? -13.560 -2.210 25.199 1.00 96.75 162 VAL A N 1
ATOM 1318 C CA . VAL A 1 162 ? -12.980 -2.575 26.509 1.00 96.75 162 VAL A CA 1
ATOM 1319 C C . VAL A 1 162 ? -12.039 -1.512 27.085 1.00 96.75 162 VAL A C 1
ATOM 1321 O O . VAL A 1 162 ? -11.591 -1.640 28.223 1.00 96.75 162 VAL A O 1
ATOM 1324 N N . GLY A 1 163 ? -11.753 -0.444 26.336 1.00 96.44 163 GLY A N 1
ATOM 1325 C CA . GLY A 1 163 ? -10.968 0.696 26.806 1.00 96.44 163 GLY A CA 1
ATOM 1326 C C . GLY A 1 163 ? -10.948 1.859 25.816 1.00 96.44 163 GLY A C 1
ATOM 1327 O O . GLY A 1 163 ? -11.348 1.718 24.660 1.00 96.44 163 GLY A O 1
ATOM 1328 N N . HIS A 1 164 ? -10.437 3.005 26.263 1.00 98.00 164 HIS A N 1
ATOM 1329 C CA . HIS A 1 164 ? -10.178 4.194 25.444 1.00 98.00 164 HIS A CA 1
ATOM 1330 C C . HIS A 1 164 ? -8.712 4.606 25.601 1.00 98.00 164 HIS A C 1
ATOM 1332 O O . HIS A 1 164 ? -8.189 4.601 26.714 1.00 98.00 164 HIS A O 1
ATOM 1338 N N . GLU A 1 165 ? -8.065 5.013 24.512 1.00 97.00 165 GLU A N 1
ATOM 1339 C CA . GLU A 1 165 ? -6.743 5.644 24.535 1.00 97.00 165 GLU A CA 1
ATOM 1340 C C . GLU A 1 165 ? -6.867 7.143 24.257 1.00 97.00 165 GLU A C 1
ATOM 1342 O O . GLU A 1 165 ? -7.571 7.564 23.332 1.00 97.00 165 GLU A O 1
ATOM 1347 N N . ALA A 1 166 ? -6.159 7.956 25.042 1.00 95.75 166 ALA A N 1
ATOM 1348 C CA . ALA A 1 166 ? -6.099 9.401 24.851 1.00 95.75 166 ALA A CA 1
ATOM 1349 C C . ALA A 1 166 ? -5.387 9.756 23.535 1.00 95.75 166 ALA A C 1
ATOM 1351 O O . ALA A 1 166 ? -4.384 9.146 23.163 1.00 95.75 166 ALA A O 1
ATOM 1352 N N . GLY A 1 167 ? -5.904 10.751 22.815 1.00 93.06 167 GLY A N 1
ATOM 1353 C CA . GLY A 1 167 ? -5.299 11.209 21.572 1.00 93.06 167 GLY A CA 1
ATOM 1354 C C . GLY A 1 167 ? -4.059 12.074 21.787 1.00 93.06 167 GLY A C 1
ATOM 1355 O O . GLY A 1 167 ? -3.879 12.711 22.822 1.00 93.06 167 GLY A O 1
ATOM 1356 N N . ALA A 1 168 ? -3.216 12.128 20.756 1.00 91.75 168 ALA A N 1
ATOM 1357 C CA . ALA A 1 168 ? -2.046 12.999 20.677 1.00 91.75 168 ALA A CA 1
ATOM 1358 C C . ALA A 1 168 ? -2.206 14.032 19.545 1.00 91.75 168 ALA A C 1
ATOM 1360 O O . ALA A 1 168 ? -3.022 13.858 18.631 1.00 91.75 168 ALA A O 1
ATOM 1361 N N . GLY A 1 169 ? -1.430 15.120 19.591 1.00 93.81 169 GLY A N 1
ATOM 1362 C CA . GLY A 1 169 ? -1.480 16.194 18.592 1.00 93.81 169 GLY A CA 1
ATOM 1363 C C . GLY A 1 169 ? -2.895 16.766 18.438 1.00 93.81 169 GLY A C 1
ATOM 1364 O O . GLY A 1 169 ? -3.519 17.154 19.419 1.00 93.81 169 GLY A O 1
ATOM 1365 N N . LYS A 1 170 ? -3.456 16.746 17.220 1.00 92.38 170 LYS A N 1
ATOM 1366 C CA . LYS A 1 170 ? -4.824 17.240 16.926 1.00 92.38 170 LYS A CA 1
ATOM 1367 C C . LYS A 1 170 ? -5.982 16.487 17.622 1.00 92.38 170 LYS A C 1
ATOM 1369 O O . LYS A 1 170 ? -7.153 16.824 17.418 1.00 92.38 170 LYS A O 1
ATOM 1374 N N . HIS A 1 171 ? -5.672 15.443 18.390 1.00 94.69 171 HIS A N 1
ATOM 1375 C CA . HIS A 1 171 ? -6.619 14.693 19.217 1.00 94.69 171 HIS A CA 1
ATOM 1376 C C . HIS A 1 171 ? -6.271 14.737 20.719 1.00 94.69 171 HIS A C 1
ATOM 1378 O O . HIS A 1 171 ? -6.885 14.016 21.497 1.00 94.69 171 HIS A O 1
ATOM 1384 N N . GLN A 1 172 ? -5.330 15.589 21.143 1.00 94.94 172 GLN A N 1
ATOM 1385 C CA . GLN A 1 172 ? -5.040 15.821 22.562 1.00 94.94 172 GLN A CA 1
ATOM 1386 C C . GLN A 1 172 ? -6.299 16.272 23.321 1.00 94.94 172 GLN A C 1
ATOM 1388 O O . GLN A 1 172 ? -7.078 17.081 22.820 1.00 94.94 172 GLN A O 1
ATOM 1393 N N . GLY A 1 173 ? -6.509 15.714 24.517 1.00 94.00 173 GLY A N 1
ATOM 1394 C CA . GLY A 1 173 ? -7.684 15.986 25.357 1.00 94.00 173 GLY A CA 1
ATOM 1395 C C . GLY A 1 173 ? -8.975 15.263 24.945 1.00 94.00 173 GLY A C 1
ATOM 1396 O O . GLY A 1 173 ? -9.996 15.462 25.594 1.00 94.00 173 GLY A O 1
ATOM 1397 N N . ARG A 1 174 ? -8.950 14.426 23.898 1.00 96.25 174 ARG A N 1
ATOM 1398 C CA . ARG A 1 174 ? -10.109 13.665 23.394 1.00 96.25 174 ARG A CA 1
ATOM 1399 C C . ARG A 1 174 ? -9.698 12.271 22.897 1.00 96.25 174 ARG A C 1
ATOM 1401 O O . ARG A 1 174 ? -8.532 11.896 23.031 1.00 96.25 174 ARG A O 1
ATOM 1408 N N . LEU A 1 175 ? -10.628 11.472 22.361 1.00 97.38 175 LEU A N 1
ATOM 1409 C CA . LEU A 1 175 ? -10.338 10.090 21.948 1.00 97.38 175 LEU A CA 1
ATOM 1410 C C . LEU A 1 175 ? -9.233 10.025 20.878 1.00 97.38 175 LEU A C 1
ATOM 1412 O O . LEU A 1 175 ? -9.358 10.596 19.788 1.00 97.38 175 LEU A O 1
ATOM 1416 N N . GLY A 1 176 ? -8.192 9.243 21.161 1.00 96.94 176 GLY A N 1
ATOM 1417 C CA . GLY A 1 176 ? -7.201 8.784 20.192 1.00 96.94 176 GLY A CA 1
ATOM 1418 C C . GLY A 1 176 ? -7.679 7.526 19.474 1.00 96.94 176 GLY A C 1
ATOM 1419 O O . GLY A 1 176 ? -7.842 7.545 18.249 1.00 96.94 176 GLY A O 1
ATOM 1420 N N . ALA A 1 177 ? -7.948 6.471 20.245 1.00 97.81 177 ALA A N 1
ATOM 1421 C CA . ALA A 1 177 ? -8.414 5.174 19.761 1.00 97.81 177 ALA A CA 1
ATOM 1422 C C . ALA A 1 177 ? -9.363 4.484 20.754 1.00 97.81 177 ALA A C 1
ATOM 1424 O O . ALA A 1 177 ? -9.269 4.694 21.963 1.00 97.81 177 ALA A O 1
ATOM 1425 N N . LEU A 1 178 ? -10.241 3.615 20.248 1.00 98.19 178 LEU A N 1
ATOM 1426 C CA . LEU A 1 178 ? -10.906 2.599 21.070 1.00 98.19 178 LEU A CA 1
ATOM 1427 C C . LEU A 1 178 ? -9.979 1.385 21.210 1.00 98.19 178 LEU A C 1
ATOM 1429 O O . LEU A 1 178 ? -9.391 0.953 20.218 1.00 98.19 178 LEU A O 1
ATOM 1433 N N . VAL A 1 179 ? -9.902 0.806 22.407 1.00 98.06 179 VAL A N 1
ATOM 1434 C CA . VAL A 1 179 ? -9.371 -0.546 22.624 1.00 98.06 179 VAL A CA 1
ATOM 1435 C C . VAL A 1 179 ? -10.547 -1.507 22.510 1.00 98.06 179 VAL A C 1
ATOM 1437 O O . VAL A 1 179 ? -11.496 -1.433 23.297 1.00 98.06 179 VAL A O 1
ATOM 1440 N N . LEU A 1 180 ? -10.497 -2.382 21.512 1.00 97.38 180 LEU A N 1
ATOM 1441 C CA . LEU A 1 180 ? -11.549 -3.339 21.191 1.00 97.38 180 LEU A CA 1
ATOM 1442 C C . LEU A 1 180 ? -11.112 -4.767 21.530 1.00 97.38 180 LEU A C 1
ATOM 1444 O O . LEU A 1 180 ? -9.929 -5.094 21.447 1.00 97.38 180 LEU A O 1
ATOM 1448 N N . GLU A 1 181 ? -12.073 -5.618 21.881 1.00 96.50 181 GLU A N 1
ATOM 1449 C CA . GLU A 1 181 ? -11.899 -7.058 22.102 1.00 96.50 181 GLU A CA 1
ATOM 1450 C C . GLU A 1 181 ? -12.790 -7.843 21.125 1.00 96.50 181 GLU A C 1
ATOM 1452 O O . GLU A 1 181 ? -13.962 -7.509 20.952 1.00 96.50 181 GLU A O 1
ATOM 1457 N N . LEU A 1 182 ? -12.236 -8.867 20.468 1.00 94.31 182 LEU A N 1
ATOM 1458 C CA . LEU A 1 182 ? -12.976 -9.845 19.657 1.00 94.31 182 LEU A CA 1
ATOM 1459 C C . LEU A 1 182 ? -13.515 -10.987 20.532 1.00 94.31 182 LEU A C 1
ATOM 1461 O O . LEU A 1 182 ? -13.010 -11.222 21.626 1.00 94.31 182 LEU A O 1
ATOM 1465 N N . GLU A 1 183 ? -14.508 -11.744 20.053 1.00 90.69 183 GLU A N 1
ATOM 1466 C CA . GLU A 1 183 ? -15.162 -12.805 20.848 1.00 90.69 183 GLU A CA 1
ATOM 1467 C C . GLU A 1 183 ? -14.196 -13.897 21.353 1.00 90.69 183 GLU A C 1
ATOM 1469 O O . GLU A 1 183 ? -14.444 -14.536 22.378 1.00 90.69 183 GLU A O 1
ATOM 1474 N N . ASN A 1 184 ? -13.066 -14.074 20.660 1.00 85.38 184 ASN A N 1
ATOM 1475 C CA . ASN A 1 184 ? -11.965 -14.972 21.019 1.00 85.38 184 ASN A CA 1
ATOM 1476 C C . ASN A 1 184 ? -10.972 -14.386 22.054 1.00 85.38 184 ASN A C 1
ATOM 1478 O O . ASN A 1 184 ? -9.990 -15.047 22.389 1.00 85.38 184 ASN A O 1
ATOM 1482 N N . GLY A 1 185 ? -11.202 -13.167 22.551 1.00 89.69 185 GLY A N 1
ATOM 1483 C CA . GLY A 1 185 ? -10.351 -12.456 23.512 1.00 89.69 185 GLY A CA 1
ATOM 1484 C C . GLY A 1 185 ? -9.182 -11.668 22.904 1.00 89.69 185 GLY A C 1
ATOM 1485 O O . GLY A 1 185 ? -8.398 -11.079 23.651 1.00 89.69 185 GLY A O 1
ATOM 1486 N N . VAL A 1 186 ? -9.029 -11.630 21.574 1.00 92.75 186 VAL A N 1
ATOM 1487 C CA . VAL A 1 186 ? -7.980 -10.828 20.917 1.00 92.75 186 VAL A CA 1
ATOM 1488 C C . VAL A 1 186 ? -8.290 -9.339 21.073 1.00 92.75 186 VAL A C 1
ATOM 1490 O O . VAL A 1 186 ? -9.337 -8.867 20.629 1.00 92.75 186 VAL A O 1
ATOM 1493 N N . ARG A 1 187 ? -7.355 -8.590 21.673 1.00 95.56 187 ARG A N 1
ATOM 1494 C CA . ARG A 1 187 ? -7.444 -7.133 21.848 1.00 95.56 187 ARG A CA 1
ATOM 1495 C C . ARG A 1 187 ? -6.638 -6.372 20.803 1.00 95.56 187 ARG A C 1
ATOM 1497 O O . ARG A 1 187 ? -5.528 -6.776 20.460 1.00 95.56 187 ARG A O 1
ATOM 1504 N N . PHE A 1 188 ? -7.189 -5.262 20.320 1.00 96.31 188 PHE A N 1
ATOM 1505 C CA . PHE A 1 188 ? -6.579 -4.414 19.296 1.00 96.31 188 PHE A CA 1
ATOM 1506 C C . PHE A 1 188 ? -7.123 -2.981 19.350 1.00 96.31 188 PHE A C 1
ATOM 1508 O O . PHE A 1 188 ? -8.221 -2.743 19.852 1.00 96.31 188 PHE A O 1
ATOM 1515 N N . ASN A 1 189 ? -6.369 -2.022 18.809 1.00 97.44 189 ASN A N 1
ATOM 1516 C CA . ASN A 1 189 ? -6.720 -0.603 18.889 1.00 97.44 189 ASN A CA 1
ATOM 1517 C C . ASN A 1 189 ? -7.248 -0.089 17.545 1.00 97.44 189 ASN A C 1
ATOM 1519 O O . ASN A 1 189 ? -6.673 -0.361 16.488 1.00 97.44 189 ASN A O 1
ATOM 1523 N N . VAL A 1 190 ? -8.309 0.715 17.589 1.00 97.88 190 VAL A N 1
ATOM 1524 C CA . VAL A 1 190 ? -8.926 1.348 16.417 1.00 97.88 190 VAL A CA 1
ATOM 1525 C C . VAL A 1 190 ? -8.865 2.859 16.580 1.00 97.88 190 VAL A C 1
ATOM 1527 O O . VAL A 1 190 ? -9.628 3.438 17.345 1.00 97.88 190 VAL A O 1
ATOM 1530 N N . GLY A 1 191 ? -7.925 3.498 15.875 1.00 96.25 191 GLY A N 1
ATOM 1531 C CA . GLY A 1 191 ? -7.656 4.943 15.953 1.00 96.25 191 GLY A CA 1
ATOM 1532 C C . GLY A 1 191 ? -8.275 5.792 14.836 1.00 96.25 191 GLY A C 1
ATOM 1533 O O . GLY A 1 191 ? -8.067 7.006 14.796 1.00 96.25 191 GLY A O 1
ATOM 1534 N N . THR A 1 192 ? -9.011 5.182 13.902 1.00 95.94 192 THR A N 1
ATOM 1535 C CA . THR A 1 192 ? -9.582 5.852 12.718 1.00 95.94 192 THR A CA 1
ATOM 1536 C C . THR A 1 192 ? -11.028 5.418 12.474 1.00 95.94 192 THR A C 1
ATOM 1538 O O . THR A 1 192 ? -11.445 4.384 12.984 1.00 95.94 192 THR A O 1
ATOM 1541 N N . GLY A 1 193 ? -11.789 6.215 11.717 1.00 95.25 193 GLY A N 1
ATOM 1542 C CA . GLY A 1 193 ? -13.222 6.008 11.452 1.00 95.25 193 GLY A CA 1
ATOM 1543 C C . GLY A 1 193 ? -14.118 7.056 12.117 1.00 95.25 193 GLY A C 1
ATOM 1544 O O . GLY A 1 193 ? -15.045 7.545 11.488 1.00 95.25 193 GLY A O 1
ATOM 1545 N N . PHE A 1 194 ? -13.777 7.470 13.341 1.00 97.25 194 PHE A N 1
ATOM 1546 C CA . PHE A 1 194 ? -14.543 8.450 14.125 1.00 97.25 194 PHE A CA 1
ATOM 1547 C C . PHE A 1 194 ? -14.640 9.829 13.463 1.00 97.25 194 PHE A C 1
ATOM 1549 O O . PHE A 1 194 ? -13.621 10.394 13.037 1.00 97.25 194 PHE A O 1
ATOM 1556 N N . SER A 1 195 ? -15.840 10.406 13.507 1.00 96.00 195 SER A N 1
ATOM 1557 C CA . SER A 1 195 ? -16.055 11.853 13.404 1.00 96.00 195 SER A CA 1
ATOM 1558 C C . SER A 1 195 ? -15.412 12.606 14.582 1.00 96.00 195 SER A C 1
ATOM 1560 O O . SER A 1 195 ? -15.039 12.010 15.592 1.00 96.00 195 SER A O 1
ATOM 1562 N N . ASP A 1 196 ? -15.277 13.934 14.486 1.00 95.62 196 ASP A N 1
ATOM 1563 C CA . ASP A 1 196 ? -14.771 14.736 15.610 1.00 95.62 196 ASP A CA 1
ATOM 1564 C C . ASP A 1 196 ? -15.712 14.686 16.835 1.00 95.62 196 ASP A C 1
ATOM 1566 O O . ASP A 1 196 ? -15.22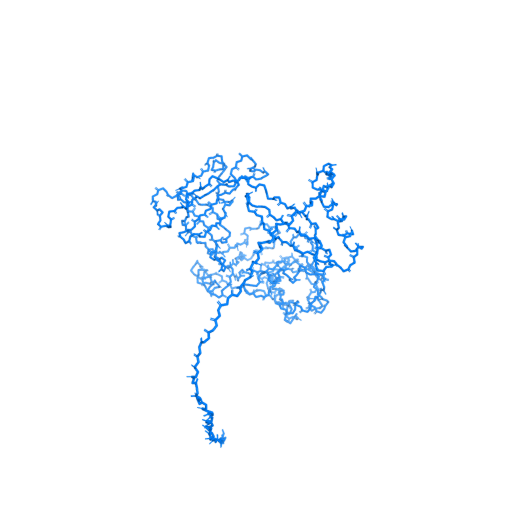6 14.585 17.961 1.00 95.62 196 ASP A O 1
ATOM 1570 N N . ALA A 1 197 ? -17.032 14.619 16.619 1.00 96.31 197 ALA A N 1
ATOM 1571 C CA . ALA A 1 197 ? -18.030 14.469 17.683 1.00 96.31 197 ALA A CA 1
ATOM 1572 C C . ALA A 1 197 ? -17.907 13.125 18.429 1.00 96.31 197 ALA A C 1
ATOM 1574 O O . ALA A 1 197 ? -17.979 13.089 19.653 1.00 96.31 197 ALA A O 1
ATOM 1575 N N . GLU A 1 198 ? -17.635 12.025 17.720 1.00 96.88 198 GLU A N 1
ATOM 1576 C CA . GLU A 1 198 ? -17.364 10.710 18.332 1.00 96.88 198 GLU A CA 1
ATOM 1577 C C . GLU A 1 198 ? -15.987 10.626 19.007 1.00 96.88 198 GLU A C 1
ATOM 1579 O O . GLU A 1 198 ? -15.697 9.652 19.698 1.00 96.88 198 GLU A O 1
ATOM 1584 N N . ARG A 1 199 ? -15.116 11.629 18.830 1.00 97.06 199 ARG A N 1
ATOM 1585 C CA . ARG A 1 199 ? -13.893 11.747 19.637 1.00 97.06 199 ARG A CA 1
ATOM 1586 C C . ARG A 1 199 ? -14.112 12.517 20.928 1.00 97.06 199 ARG A C 1
ATOM 1588 O O . ARG A 1 199 ? -13.405 12.257 21.898 1.00 97.06 199 ARG A O 1
ATOM 1595 N N . GLU A 1 200 ? -15.057 13.449 20.933 1.00 96.44 200 GLU A N 1
ATOM 1596 C CA . GLU A 1 200 ? -15.473 14.210 22.115 1.00 96.44 200 GLU A CA 1
ATOM 1597 C C . GLU A 1 200 ? -16.421 13.391 23.004 1.00 96.44 200 GLU A C 1
ATOM 1599 O O . GLU A 1 200 ? -16.274 13.403 24.223 1.00 96.44 200 GLU A O 1
ATOM 1604 N N . ASN A 1 201 ? -17.324 12.615 22.398 1.00 95.75 201 ASN A N 1
ATOM 1605 C CA . ASN A 1 201 ? -18.222 11.680 23.073 1.00 95.75 201 ASN A CA 1
ATOM 1606 C C . ASN A 1 201 ? -18.053 10.254 22.496 1.00 95.75 201 ASN A C 1
ATOM 1608 O O . ASN A 1 201 ? -18.796 9.868 21.589 1.00 95.75 201 ASN A O 1
ATOM 1612 N N . PRO A 1 202 ? -17.051 9.484 22.961 1.00 96.62 202 PRO A N 1
ATOM 1613 C CA . PRO A 1 202 ? -16.732 8.168 22.412 1.00 96.62 202 PRO A CA 1
ATOM 1614 C C . PRO A 1 202 ? -17.759 7.085 22.785 1.00 96.62 202 PRO A C 1
ATOM 1616 O O . PRO A 1 202 ? -18.350 7.150 23.866 1.00 96.62 202 PRO A O 1
ATOM 1619 N N . PRO A 1 203 ? -17.919 6.031 21.954 1.00 95.88 203 PRO A N 1
ATOM 1620 C CA . PRO A 1 203 ? -18.675 4.833 22.317 1.00 95.88 203 PRO A CA 1
ATOM 1621 C C . PRO A 1 203 ? -18.2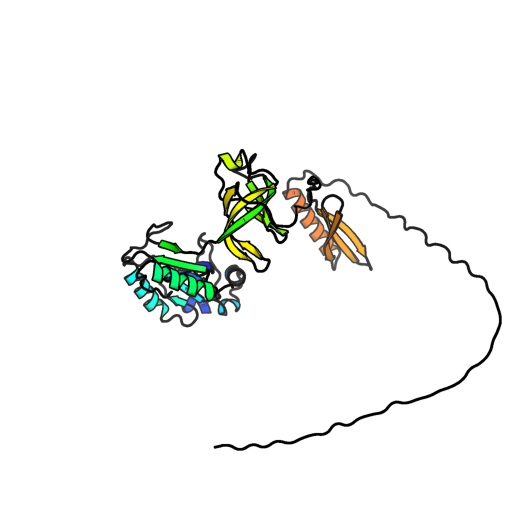67 4.298 23.705 1.00 95.88 203 PRO A C 1
ATOM 1623 O O . PRO A 1 203 ? -17.070 4.096 23.939 1.00 95.88 203 PRO A O 1
ATOM 1626 N N . PRO A 1 204 ? -19.213 4.091 24.641 1.00 95.31 204 PRO A N 1
ATOM 1627 C CA . PRO A 1 204 ? -18.890 3.772 26.030 1.00 95.31 204 PRO A CA 1
ATOM 1628 C C . PRO A 1 204 ? -18.294 2.369 26.187 1.00 95.31 204 PRO A C 1
ATOM 1630 O O . PRO A 1 204 ? -18.447 1.504 25.325 1.00 95.31 204 PRO A O 1
ATOM 1633 N N . LEU A 1 205 ? -17.636 2.124 27.323 1.00 95.19 205 LEU A N 1
ATOM 1634 C CA . LEU A 1 205 ? -17.156 0.786 27.679 1.00 95.19 205 LEU A CA 1
ATOM 1635 C C . LEU A 1 205 ? -18.337 -0.198 27.736 1.00 95.19 205 LEU A C 1
ATOM 1637 O O . LEU A 1 205 ? -19.389 0.121 28.286 1.00 95.19 205 LEU A O 1
ATOM 1641 N N . GLY A 1 206 ? -18.160 -1.386 27.161 1.00 93.25 206 GLY A N 1
ATOM 1642 C CA . GLY A 1 206 ? -19.222 -2.379 26.993 1.00 93.25 206 GLY A CA 1
ATOM 1643 C C . GLY A 1 206 ? -20.138 -2.150 25.783 1.00 93.25 206 GLY A C 1
ATOM 1644 O O . GLY A 1 206 ? -21.005 -2.985 25.537 1.00 93.25 206 GLY A O 1
ATOM 1645 N N . ALA A 1 207 ? -19.957 -1.081 24.997 1.00 94.69 207 ALA A N 1
ATOM 1646 C CA . ALA A 1 207 ? -20.647 -0.949 23.715 1.00 94.69 207 ALA A CA 1
ATOM 1647 C C . ALA A 1 207 ? -20.140 -1.993 22.709 1.00 94.69 207 ALA A C 1
ATOM 1649 O O . ALA A 1 207 ? -18.933 -2.216 22.585 1.00 94.69 207 ALA A O 1
ATOM 1650 N N . LEU A 1 208 ? -21.059 -2.586 21.947 1.00 96.50 208 LEU A N 1
ATOM 1651 C CA . LEU A 1 208 ? -20.727 -3.346 20.746 1.00 96.50 208 LEU A CA 1
ATOM 1652 C C . LEU A 1 208 ? -20.535 -2.362 19.584 1.00 96.50 208 LEU A C 1
ATOM 1654 O O . LEU A 1 208 ? -21.375 -1.486 19.362 1.00 96.50 208 LEU A O 1
ATOM 1658 N N . VAL A 1 209 ? -19.442 -2.485 18.835 1.00 97.19 209 VAL A N 1
ATOM 1659 C CA . VAL A 1 209 ? -19.162 -1.648 17.657 1.00 97.19 209 VAL A CA 1
ATOM 1660 C C . VAL A 1 209 ? -18.851 -2.510 16.443 1.00 97.19 209 VAL A C 1
ATOM 1662 O O . VAL A 1 209 ? -18.175 -3.532 16.556 1.00 97.19 209 VAL A O 1
ATOM 1665 N N . THR A 1 210 ? -19.306 -2.075 15.272 1.00 96.75 210 THR A N 1
ATOM 1666 C CA . THR A 1 210 ? -18.853 -2.624 13.992 1.00 96.75 210 THR A CA 1
ATOM 1667 C C . THR A 1 210 ? -17.581 -1.889 13.570 1.00 96.75 210 THR A C 1
ATOM 1669 O O . THR A 1 210 ? -17.513 -0.653 13.593 1.00 96.75 210 THR A O 1
ATOM 1672 N N . PHE A 1 211 ? -16.565 -2.644 13.164 1.00 96.56 211 PHE A N 1
ATOM 1673 C CA . PHE A 1 211 ? -15.320 -2.129 12.605 1.00 96.56 211 PHE A CA 1
ATOM 1674 C C . PHE A 1 211 ? -15.004 -2.834 11.279 1.00 96.56 211 PHE A C 1
ATOM 1676 O O . PHE A 1 211 ? -15.347 -3.995 11.069 1.00 96.56 211 PHE A O 1
ATOM 1683 N N . ARG A 1 212 ? -14.321 -2.113 10.391 1.00 93.88 212 ARG A N 1
ATOM 1684 C CA . ARG A 1 212 ? -13.883 -2.552 9.067 1.00 93.88 212 ARG A CA 1
ATOM 1685 C C . ARG A 1 212 ? -12.386 -2.810 9.062 1.00 93.88 212 ARG A C 1
ATOM 1687 O O . ARG A 1 212 ? -11.626 -1.954 9.510 1.00 93.88 212 ARG A O 1
ATOM 1694 N N . TYR A 1 213 ? -11.942 -3.930 8.511 1.00 92.19 213 TYR A N 1
ATOM 1695 C CA . TYR A 1 213 ? -10.531 -4.301 8.372 1.00 92.19 213 TYR A CA 1
ATOM 1696 C C . TYR A 1 213 ? -10.237 -4.867 6.973 1.00 92.19 213 TYR A C 1
ATOM 1698 O O . TYR A 1 213 ? -11.148 -5.057 6.169 1.00 92.19 213 TYR A O 1
ATOM 1706 N N . GLN A 1 214 ? -8.958 -5.075 6.642 1.00 83.69 214 GLN A N 1
ATOM 1707 C CA . GLN A 1 214 ? -8.544 -5.598 5.323 1.00 83.69 214 GLN A CA 1
ATOM 1708 C C . GLN A 1 214 ? -8.129 -7.074 5.367 1.00 83.69 214 GLN A C 1
ATOM 1710 O O . GLN A 1 214 ? -8.374 -7.810 4.422 1.00 83.69 214 GLN A O 1
ATOM 1715 N N . GLU A 1 215 ? -7.497 -7.507 6.455 1.00 81.38 215 GLU A N 1
ATOM 1716 C CA . GLU A 1 215 ? -6.968 -8.864 6.644 1.00 81.38 215 GLU A CA 1
ATOM 1717 C C . GLU A 1 215 ? -6.685 -9.103 8.140 1.00 81.38 215 GLU A C 1
ATOM 1719 O O . GLU A 1 215 ? -6.686 -8.154 8.931 1.00 81.38 215 GLU A O 1
ATOM 1724 N N . LEU A 1 216 ? -6.393 -10.343 8.534 1.00 84.81 216 LEU A N 1
ATOM 1725 C CA . LEU A 1 216 ? -5.869 -10.669 9.866 1.00 84.81 216 LEU A CA 1
ATOM 1726 C C . LEU A 1 216 ? -4.345 -10.867 9.810 1.00 84.81 216 LEU A C 1
ATOM 1728 O O . LEU A 1 216 ? -3.803 -11.274 8.785 1.00 84.81 216 LEU A O 1
ATOM 1732 N N . SER A 1 217 ? -3.650 -10.609 10.918 1.00 81.44 217 SER A N 1
ATOM 1733 C CA . SER A 1 217 ? -2.272 -11.074 11.118 1.00 81.44 217 SER A CA 1
ATOM 1734 C C . SER A 1 217 ? -2.224 -12.581 11.405 1.00 81.44 217 SER A C 1
ATOM 1736 O O . SER A 1 217 ? -3.244 -13.188 11.733 1.00 81.44 217 SER A O 1
ATOM 1738 N N . ASP A 1 218 ? -1.026 -13.174 11.394 1.00 76.50 218 ASP A N 1
ATOM 1739 C CA . ASP A 1 218 ? -0.812 -14.581 11.785 1.00 76.50 218 ASP A CA 1
ATOM 1740 C C . ASP A 1 218 ? -1.263 -14.885 13.233 1.00 76.50 218 ASP A C 1
ATOM 1742 O O . ASP A 1 218 ? -1.520 -16.033 13.582 1.00 76.50 218 ASP A O 1
ATOM 1746 N N . ALA A 1 219 ? -1.399 -13.850 14.074 1.00 81.50 219 ALA A N 1
ATOM 1747 C CA . ALA A 1 219 ? -1.925 -13.925 15.439 1.00 81.50 219 ALA A CA 1
ATOM 1748 C C . ALA A 1 219 ? -3.440 -13.622 15.537 1.00 81.50 219 ALA A C 1
ATOM 1750 O O . ALA A 1 219 ? -3.952 -13.385 16.629 1.00 81.50 219 ALA A O 1
ATOM 1751 N N . GLY A 1 220 ? -4.159 -13.570 14.409 1.00 86.75 220 GLY A N 1
ATOM 1752 C CA . GLY A 1 220 ? -5.601 -13.298 14.357 1.00 86.75 220 GLY A CA 1
ATOM 1753 C C . GLY A 1 220 ? -5.999 -11.838 14.613 1.00 86.75 220 GLY A C 1
ATOM 1754 O O . GLY A 1 220 ? -7.178 -11.560 14.813 1.00 86.75 220 GLY A O 1
ATOM 1755 N N . VAL A 1 221 ? -5.045 -10.899 14.617 1.00 92.44 221 VAL A N 1
ATOM 1756 C CA . VAL A 1 221 ? -5.303 -9.477 14.914 1.00 92.44 221 VAL A CA 1
ATOM 1757 C C . VAL A 1 221 ? -5.726 -8.736 13.637 1.00 92.44 221 VAL A C 1
ATOM 1759 O O . VAL A 1 221 ? -4.972 -8.782 12.660 1.00 92.44 221 VAL A O 1
ATOM 1762 N N . PRO A 1 222 ? -6.860 -8.009 13.613 1.00 91.81 222 PRO A N 1
ATOM 1763 C CA . PRO A 1 222 ? -7.276 -7.237 12.443 1.00 91.81 222 PRO A CA 1
ATOM 1764 C C . PRO A 1 222 ? -6.258 -6.168 12.024 1.00 91.81 222 PRO A C 1
ATOM 1766 O O . PRO A 1 222 ? -5.861 -5.314 12.820 1.00 91.81 222 PRO A O 1
ATOM 1769 N N . ARG A 1 223 ? -5.849 -6.180 10.749 1.00 89.56 223 ARG A N 1
ATOM 1770 C CA . ARG A 1 223 ? -4.951 -5.178 10.156 1.00 89.56 223 ARG A CA 1
ATOM 1771 C C . ARG A 1 223 ? -5.735 -4.042 9.501 1.00 89.56 223 ARG A C 1
ATOM 1773 O O . ARG A 1 223 ? -6.737 -4.249 8.814 1.00 89.56 223 ARG A O 1
ATOM 1780 N N . PHE A 1 224 ? -5.209 -2.831 9.690 1.00 91.25 224 PHE A N 1
ATOM 1781 C CA . PHE A 1 224 ? -5.783 -1.561 9.230 1.00 91.25 224 PHE A CA 1
ATOM 1782 C C . PHE A 1 224 ? -7.249 -1.323 9.666 1.00 91.25 224 PHE A C 1
ATOM 1784 O O . PHE A 1 224 ? -8.066 -0.921 8.831 1.00 91.25 224 PHE A O 1
ATOM 1791 N N . PRO A 1 225 ? -7.609 -1.566 10.945 1.00 96.12 225 PRO A N 1
ATOM 1792 C CA . PRO A 1 225 ? -8.986 -1.455 11.394 1.00 96.12 225 PRO A CA 1
ATOM 1793 C C . PRO A 1 225 ? -9.462 0.006 11.434 1.00 96.12 225 PRO A C 1
ATOM 1795 O O . PRO A 1 225 ? -8.746 0.920 11.853 1.00 96.12 225 PRO A O 1
ATOM 1798 N N . THR A 1 226 ? -10.704 0.207 11.008 1.00 96.75 226 THR A N 1
ATOM 1799 C CA . THR A 1 226 ? -11.411 1.489 10.933 1.00 96.75 226 THR A CA 1
ATOM 1800 C C . THR A 1 226 ? -12.777 1.308 11.586 1.00 96.75 226 THR A C 1
ATOM 1802 O O . THR A 1 226 ? -13.509 0.395 11.222 1.00 96.75 226 THR A O 1
ATOM 1805 N N . TYR A 1 227 ? -13.141 2.140 12.554 1.00 97.81 227 TYR A N 1
ATOM 1806 C CA . TYR A 1 227 ? -14.465 2.100 13.177 1.00 97.81 227 TYR A CA 1
ATOM 1807 C C . TYR A 1 227 ? -15.555 2.491 12.161 1.00 97.81 227 TYR A C 1
ATOM 1809 O O . TYR A 1 227 ? -15.331 3.373 11.330 1.00 97.81 227 TYR A O 1
ATOM 1817 N N . VAL A 1 228 ? -16.715 1.825 12.223 1.00 96.19 228 VAL A N 1
ATOM 1818 C CA . VAL A 1 228 ? -17.863 2.062 11.326 1.00 96.19 228 VAL A CA 1
ATOM 1819 C C . VAL A 1 228 ? -19.060 2.641 12.082 1.00 96.19 228 VAL A C 1
ATOM 1821 O O . VAL A 1 228 ? -19.716 3.542 11.567 1.00 96.19 228 VAL A O 1
ATOM 1824 N N . GLY A 1 229 ? -19.351 2.144 13.287 1.00 95.31 229 GLY A N 1
ATOM 1825 C CA . GLY A 1 229 ? -20.480 2.611 14.094 1.00 95.31 229 GLY A CA 1
ATOM 1826 C C . GLY A 1 229 ? -20.742 1.751 15.333 1.00 95.31 229 GLY A C 1
ATOM 1827 O O . GLY A 1 229 ? -20.214 0.646 15.462 1.00 95.31 229 GLY A O 1
ATOM 1828 N N . VAL A 1 230 ? -21.594 2.240 16.236 1.00 95.19 230 VAL A N 1
ATOM 1829 C CA . VAL A 1 230 ? -22.147 1.448 17.349 1.00 95.19 230 VAL A CA 1
ATOM 1830 C C . VAL A 1 230 ? -23.208 0.477 16.822 1.00 95.19 230 VAL A C 1
ATOM 1832 O O . VAL A 1 230 ? -24.123 0.877 16.102 1.00 95.19 230 VAL A O 1
ATOM 1835 N N . ARG A 1 231 ? -23.113 -0.799 17.207 1.00 91.62 231 ARG A N 1
ATOM 1836 C CA . ARG A 1 231 ? -24.054 -1.862 16.835 1.00 91.62 231 ARG A CA 1
ATOM 1837 C C . ARG A 1 231 ? -25.153 -1.961 17.902 1.00 91.62 231 ARG A C 1
ATOM 1839 O O . ARG A 1 231 ? -25.050 -2.740 18.842 1.00 91.62 231 ARG A O 1
ATOM 1846 N N . ILE A 1 232 ? -26.182 -1.123 17.767 1.00 88.56 232 ILE A N 1
ATOM 1847 C CA . ILE A 1 232 ? -27.267 -0.944 18.758 1.00 88.56 232 ILE A CA 1
ATOM 1848 C C . ILE A 1 232 ? -28.240 -2.132 18.872 1.00 88.56 232 ILE A C 1
ATOM 1850 O O . ILE A 1 232 ? -28.974 -2.246 19.847 1.00 88.56 232 ILE A O 1
ATOM 1854 N N . ASP A 1 233 ? -28.254 -2.993 17.860 1.00 84.06 233 ASP A N 1
ATOM 1855 C CA . ASP A 1 233 ? -29.166 -4.116 17.629 1.00 84.06 233 ASP A CA 1
ATOM 1856 C C . ASP A 1 233 ? -28.399 -5.453 17.543 1.00 84.06 233 ASP A C 1
ATOM 1858 O O . ASP A 1 233 ? -28.749 -6.357 16.782 1.00 84.06 233 ASP A O 1
ATOM 1862 N N . GLY A 1 234 ? -27.302 -5.565 18.299 1.00 80.56 234 GLY A N 1
ATOM 1863 C CA . GLY A 1 234 ? -26.508 -6.784 18.438 1.00 80.56 234 GLY A CA 1
ATOM 1864 C C . GLY A 1 234 ? -26.127 -7.054 19.892 1.00 80.56 234 GLY A C 1
ATOM 1865 O O . GLY A 1 234 ? -25.801 -6.138 20.641 1.00 80.56 234 GLY A O 1
ATOM 1866 N N . GLU A 1 235 ? -26.143 -8.328 20.279 1.00 82.06 235 GLU A N 1
ATOM 1867 C CA . GLU A 1 235 ? -25.686 -8.795 21.591 1.00 82.06 235 GLU A CA 1
ATOM 1868 C C . GLU A 1 235 ? -24.256 -9.342 21.501 1.00 82.06 235 GLU A C 1
ATOM 1870 O O . GLU A 1 235 ? -23.890 -9.996 20.521 1.00 82.06 235 GLU A O 1
ATOM 1875 N N . TRP A 1 236 ? -23.455 -9.108 22.542 1.00 86.88 236 TRP A N 1
ATOM 1876 C CA . TRP A 1 236 ? -22.108 -9.665 22.668 1.00 86.88 236 TRP A CA 1
ATOM 1877 C C . TRP A 1 236 ? -22.159 -11.149 23.054 1.00 86.88 236 TRP A C 1
ATOM 1879 O O . TRP A 1 236 ? -22.685 -11.485 24.115 1.00 86.88 236 TRP A O 1
ATOM 1889 N N . LYS A 1 237 ? -21.591 -12.032 22.219 1.00 80.00 237 LYS A N 1
ATOM 1890 C CA . LYS A 1 237 ? -21.576 -13.494 22.452 1.00 80.00 237 LYS A CA 1
ATOM 1891 C C . LYS A 1 237 ? -20.198 -14.027 22.846 1.00 80.00 237 LYS A C 1
ATOM 1893 O O . LYS A 1 237 ? -20.074 -15.196 23.213 1.00 80.00 237 LYS A O 1
ATOM 1898 N N . GLY A 1 238 ? -19.173 -13.177 22.797 1.00 69.94 238 GLY A N 1
ATOM 1899 C CA . GLY A 1 238 ? -17.859 -13.468 23.354 1.00 69.94 238 GLY A CA 1
ATOM 1900 C C . GLY A 1 238 ? -17.898 -13.687 24.867 1.00 69.94 238 GLY A C 1
ATOM 1901 O O . GLY A 1 238 ? -18.917 -13.505 25.538 1.00 69.94 238 GLY A O 1
ATOM 1902 N N . ARG A 1 239 ? -16.746 -14.047 25.444 1.00 67.00 239 ARG A N 1
ATOM 1903 C CA . ARG A 1 239 ? -16.600 -14.096 26.906 1.00 67.00 239 ARG A CA 1
ATOM 1904 C C . ARG A 1 239 ? -16.999 -12.737 27.496 1.00 67.00 239 ARG A C 1
ATOM 1906 O O . ARG A 1 239 ? -16.619 -11.701 26.954 1.00 67.00 239 ARG A O 1
ATOM 1913 N N . ALA A 1 240 ? -17.738 -12.728 28.608 1.00 57.28 240 ALA A N 1
ATOM 1914 C CA . ALA A 1 240 ? -17.985 -11.489 29.345 1.00 57.28 240 ALA A CA 1
ATOM 1915 C C . ALA A 1 240 ? -16.634 -10.800 29.631 1.00 57.28 240 ALA A C 1
ATOM 1917 O O . ALA A 1 240 ? -15.714 -11.492 30.089 1.00 57.28 240 ALA A O 1
ATOM 1918 N N . PRO A 1 241 ? -16.483 -9.491 29.346 1.00 51.44 241 PRO A N 1
ATOM 1919 C CA . PRO A 1 241 ? -15.204 -8.812 29.503 1.00 51.44 241 PRO A CA 1
ATOM 1920 C C . PRO A 1 241 ? -14.724 -9.003 30.937 1.00 51.44 241 PRO A C 1
ATOM 1922 O O . PRO A 1 241 ? -15.473 -8.752 31.884 1.00 51.44 241 PRO A O 1
ATOM 1925 N N . ALA A 1 242 ? -13.484 -9.470 31.102 1.00 46.56 242 ALA A N 1
ATOM 1926 C CA . ALA A 1 242 ? -12.890 -9.610 32.425 1.00 46.56 242 ALA A CA 1
ATOM 1927 C C . ALA A 1 242 ? -12.947 -8.240 33.108 1.00 46.56 242 ALA A C 1
ATOM 1929 O O . ALA A 1 242 ? -12.300 -7.300 32.637 1.00 46.56 242 ALA A O 1
ATOM 1930 N N . ALA A 1 243 ? -13.781 -8.132 34.151 1.00 39.22 243 ALA A N 1
ATOM 1931 C CA . ALA A 1 243 ? -14.160 -6.858 34.748 1.00 39.22 243 ALA A CA 1
ATOM 1932 C C . ALA A 1 243 ? -12.902 -6.045 35.040 1.00 39.22 243 ALA A C 1
ATOM 1934 O O . ALA A 1 243 ? -11.995 -6.527 35.725 1.00 39.22 243 ALA A O 1
ATOM 1935 N N . SER A 1 244 ? -12.823 -4.845 34.462 1.00 35.84 244 SER A N 1
ATOM 1936 C CA . SER A 1 244 ? -11.609 -4.045 34.496 1.00 35.84 244 SER A CA 1
ATOM 1937 C C . SER A 1 244 ? -11.277 -3.692 35.941 1.00 35.84 244 SER A C 1
ATOM 1939 O O . SER A 1 244 ? -11.844 -2.751 36.502 1.00 35.84 244 SER A O 1
ATOM 1941 N N . SER A 1 245 ? -10.328 -4.427 36.531 1.00 29.11 245 SER A N 1
ATOM 1942 C CA . SER A 1 245 ? -9.569 -3.917 37.669 1.00 29.11 245 SER A CA 1
ATOM 1943 C C . SER A 1 245 ? -9.099 -2.521 37.270 1.00 29.11 245 SER A C 1
ATOM 1945 O O . SER A 1 245 ? -8.537 -2.390 36.175 1.00 29.11 245 SER A O 1
ATOM 1947 N N . PRO A 1 246 ? -9.416 -1.482 38.065 1.00 29.14 246 PRO A N 1
ATOM 1948 C CA . PRO A 1 246 ? -9.241 -0.101 37.643 1.00 29.14 246 PRO A CA 1
ATOM 1949 C C . PRO A 1 246 ? -7.799 0.079 37.200 1.00 29.14 246 PRO A C 1
ATOM 1951 O O . PRO A 1 246 ? -6.890 -0.326 37.926 1.00 29.14 246 PRO A O 1
ATOM 1954 N N . ALA A 1 247 ? -7.612 0.604 35.986 1.00 32.03 247 ALA A N 1
ATOM 1955 C CA . ALA A 1 247 ? -6.318 0.619 35.324 1.00 32.03 247 ALA A CA 1
ATOM 1956 C C . ALA A 1 247 ? -5.292 1.308 36.227 1.00 32.03 247 ALA A C 1
ATOM 1958 O O . ALA A 1 247 ? -5.265 2.534 36.341 1.00 32.03 247 ALA A O 1
ATOM 1959 N N . SER A 1 248 ? -4.458 0.509 36.895 1.00 34.56 248 SER A N 1
ATOM 1960 C CA . SER A 1 248 ? -3.367 1.034 37.693 1.00 34.56 248 SER A CA 1
ATOM 1961 C C . SER A 1 248 ? -2.427 1.715 36.714 1.00 34.56 248 SER A C 1
ATOM 1963 O O . SER A 1 248 ? -1.772 1.026 35.928 1.00 34.56 248 SER A O 1
ATOM 1965 N N . GLY A 1 249 ? -2.401 3.049 36.747 1.00 37.03 249 GLY A N 1
ATOM 1966 C CA . GLY A 1 249 ? -1.493 3.895 35.978 1.00 37.03 249 GLY A CA 1
ATOM 1967 C C . GLY A 1 249 ? -0.053 3.683 36.430 1.00 37.03 249 GLY A C 1
ATOM 1968 O O . GLY A 1 249 ? 0.553 4.553 37.046 1.00 37.03 249 GLY A O 1
ATOM 1969 N N . GLY A 1 250 ? 0.472 2.488 36.176 1.00 35.28 250 GLY A N 1
ATOM 1970 C CA . GLY A 1 250 ? 1.856 2.132 36.396 1.00 35.28 250 GLY A CA 1
ATOM 1971 C C . GLY A 1 250 ? 2.682 2.796 35.315 1.00 35.28 250 GLY A C 1
ATOM 1972 O O . GLY A 1 250 ? 2.843 2.229 34.235 1.00 35.28 250 GLY A O 1
ATOM 1973 N N . THR A 1 251 ? 3.190 3.991 35.616 1.00 37.97 251 THR A N 1
ATOM 1974 C CA . THR A 1 251 ? 4.282 4.614 34.867 1.00 37.97 251 THR A CA 1
ATOM 1975 C C . THR A 1 251 ? 5.344 3.553 34.606 1.00 37.97 251 THR A C 1
ATOM 1977 O O . THR A 1 251 ? 5.836 2.920 35.542 1.00 37.97 251 THR A O 1
ATOM 1980 N N . ARG A 1 252 ? 5.641 3.307 33.327 1.00 44.66 252 ARG A N 1
ATOM 1981 C CA . ARG A 1 252 ? 6.537 2.232 32.892 1.00 44.66 252 ARG A CA 1
ATOM 1982 C C . ARG A 1 252 ? 7.988 2.653 33.114 1.00 44.66 252 ARG A C 1
ATOM 1984 O O . ARG A 1 252 ? 8.679 3.037 32.174 1.00 44.66 252 ARG A O 1
ATOM 1991 N N . SER A 1 253 ? 8.421 2.616 34.367 1.00 47.00 253 SER A N 1
ATOM 1992 C CA . SER A 1 253 ? 9.777 2.983 34.755 1.00 47.00 253 SER A CA 1
ATOM 1993 C C . SER A 1 253 ? 10.750 1.850 34.435 1.00 47.00 253 SER A C 1
ATOM 1995 O O . SER A 1 253 ? 10.495 0.681 34.736 1.00 47.00 253 SER A O 1
ATOM 1997 N N . VAL A 1 254 ? 11.890 2.208 33.847 1.00 49.09 254 VAL A N 1
ATOM 1998 C CA . VAL A 1 254 ? 13.046 1.318 33.703 1.00 49.09 254 VAL A CA 1
ATOM 1999 C C . VAL A 1 254 ? 14.087 1.757 34.722 1.00 49.09 254 VAL A C 1
ATOM 2001 O O . VAL A 1 254 ? 14.494 2.914 34.728 1.00 49.09 254 VAL A O 1
ATOM 2004 N N . MET A 1 255 ? 14.507 0.841 35.589 1.00 50.81 255 MET A N 1
ATOM 2005 C CA . MET A 1 255 ? 15.572 1.073 36.563 1.00 50.81 255 MET A CA 1
ATOM 2006 C C . MET A 1 255 ? 16.785 0.218 36.195 1.00 50.81 255 MET A C 1
ATOM 2008 O O . MET A 1 255 ? 16.645 -0.968 35.892 1.00 50.81 255 MET A O 1
ATOM 2012 N N . ARG A 1 256 ? 17.971 0.832 36.197 1.00 56.22 256 ARG A N 1
ATOM 2013 C CA . ARG A 1 256 ? 19.265 0.190 35.926 1.00 56.22 256 ARG A CA 1
ATOM 2014 C C . ARG A 1 256 ? 19.978 -0.030 37.263 1.00 56.22 256 ARG A C 1
ATOM 2016 O O . ARG A 1 256 ? 20.096 0.909 38.042 1.00 56.22 256 ARG A O 1
ATOM 2023 N N . PHE A 1 257 ? 20.434 -1.253 37.520 1.00 53.50 257 PHE A N 1
ATOM 2024 C CA . PHE A 1 257 ? 21.193 -1.621 38.721 1.00 53.50 257 PHE A CA 1
ATOM 2025 C C . PHE A 1 257 ? 22.470 -2.361 38.325 1.00 53.50 257 PHE A C 1
ATOM 2027 O O . PHE A 1 257 ? 22.418 -3.242 37.466 1.00 53.50 257 PHE A O 1
ATOM 2034 N N . GLU A 1 258 ? 23.593 -2.058 38.973 1.00 53.84 258 GLU A N 1
ATOM 2035 C CA . GLU A 1 258 ? 24.772 -2.926 38.927 1.00 53.84 258 GLU A CA 1
ATOM 2036 C C . GLU A 1 258 ? 24.630 -4.059 39.957 1.00 53.84 258 GLU A C 1
ATOM 2038 O O . GLU A 1 258 ? 24.076 -3.870 41.043 1.00 53.84 258 GLU A O 1
ATOM 2043 N N . ARG A 1 259 ? 25.153 -5.245 39.641 1.00 59.50 259 ARG A N 1
ATOM 2044 C CA . ARG A 1 259 ? 25.456 -6.286 40.630 1.00 59.50 259 ARG A CA 1
ATOM 2045 C C . ARG A 1 259 ? 26.745 -7.012 40.267 1.00 59.50 259 ARG A C 1
ATOM 2047 O O . ARG A 1 259 ? 27.019 -7.232 39.090 1.00 59.50 259 ARG A O 1
ATOM 2054 N N . VAL A 1 260 ? 27.482 -7.480 41.270 1.00 56.94 260 VAL A N 1
ATOM 2055 C CA . VAL A 1 260 ? 28.577 -8.435 41.060 1.00 56.94 260 VAL A CA 1
ATOM 2056 C C . VAL A 1 260 ? 28.033 -9.853 41.210 1.00 56.94 260 VAL A C 1
ATOM 2058 O O . VAL A 1 260 ? 27.428 -10.183 42.231 1.00 56.94 260 VAL A O 1
ATOM 2061 N N . LYS A 1 261 ? 28.261 -10.709 40.213 1.00 50.12 261 LYS A N 1
ATOM 2062 C CA . LYS A 1 261 ? 27.945 -12.139 40.277 1.00 50.12 261 LYS A CA 1
ATOM 2063 C C . LYS A 1 261 ? 29.087 -12.963 39.689 1.00 50.12 261 LYS A C 1
ATOM 2065 O O . LYS A 1 261 ? 29.599 -12.641 38.624 1.00 50.12 261 LYS A O 1
ATOM 2070 N N . ASP A 1 262 ? 29.487 -14.025 40.387 1.00 54.88 262 ASP A N 1
ATOM 2071 C CA . ASP A 1 262 ? 30.511 -14.981 39.933 1.00 54.88 262 ASP A CA 1
ATOM 2072 C C . ASP A 1 262 ? 31.833 -14.295 39.493 1.00 54.88 262 ASP A C 1
ATOM 2074 O O . ASP A 1 262 ? 32.503 -14.724 38.555 1.00 54.88 262 ASP A O 1
ATOM 2078 N N . GLY A 1 263 ? 32.189 -13.189 40.166 1.00 50.28 263 GLY A N 1
ATOM 2079 C CA . GLY A 1 263 ? 33.373 -12.366 39.882 1.00 50.28 263 GLY A CA 1
ATOM 2080 C C . GLY A 1 263 ? 33.228 -11.348 38.741 1.00 50.28 263 GLY A C 1
ATOM 2081 O O . GLY A 1 263 ? 34.211 -10.704 38.393 1.00 50.28 263 GLY A O 1
ATOM 2082 N N . ARG A 1 264 ? 32.036 -11.188 38.150 1.00 50.44 264 ARG A N 1
ATOM 2083 C CA . ARG A 1 264 ? 31.763 -10.259 37.038 1.00 50.44 264 ARG A CA 1
ATOM 2084 C C . ARG A 1 264 ? 30.740 -9.201 37.437 1.00 50.44 264 ARG A C 1
ATOM 2086 O O . ARG A 1 264 ? 29.757 -9.521 38.104 1.00 50.44 264 ARG A O 1
ATOM 2093 N N . ARG A 1 265 ? 30.948 -7.960 36.996 1.00 61.06 265 ARG A N 1
ATOM 2094 C CA . ARG A 1 265 ? 29.958 -6.879 37.100 1.00 61.06 265 ARG A CA 1
ATOM 2095 C C . ARG A 1 265 ? 28.908 -7.046 35.987 1.00 61.06 265 ARG A C 1
ATOM 2097 O O . ARG A 1 265 ? 29.247 -7.245 34.819 1.00 61.06 265 ARG A O 1
ATOM 2104 N N . GLU A 1 266 ? 27.630 -6.996 36.347 1.00 59.47 266 GLU A N 1
ATOM 2105 C CA . GLU A 1 266 ? 26.479 -7.072 35.442 1.00 59.47 266 GLU A CA 1
ATOM 2106 C C . GLU A 1 266 ? 25.599 -5.830 35.619 1.00 59.47 266 GLU A C 1
ATOM 2108 O O . GLU A 1 266 ? 25.212 -5.510 36.744 1.00 59.47 266 GLU A O 1
ATOM 2113 N N . VAL A 1 267 ? 25.196 -5.188 34.518 1.00 61.56 267 VAL A N 1
ATOM 2114 C CA . VAL A 1 267 ? 24.124 -4.180 34.540 1.00 61.56 267 VAL A CA 1
ATOM 2115 C C . VAL A 1 267 ? 22.799 -4.857 34.215 1.00 61.56 267 VAL A C 1
ATOM 2117 O O . VAL A 1 267 ? 22.635 -5.489 33.166 1.00 61.56 267 VAL A O 1
ATOM 2120 N N . VAL A 1 268 ? 21.841 -4.710 35.125 1.00 54.00 268 VAL A N 1
ATOM 2121 C CA . VAL A 1 268 ? 20.504 -5.296 35.058 1.00 54.00 268 VAL A CA 1
ATOM 2122 C C . VAL A 1 268 ? 19.482 -4.181 34.844 1.00 54.00 268 VAL A C 1
ATOM 2124 O O . VAL A 1 268 ? 19.299 -3.320 35.702 1.00 54.00 268 VAL A O 1
ATOM 2127 N N . GLU A 1 269 ? 18.784 -4.210 33.708 1.00 61.44 269 GLU A N 1
ATOM 2128 C CA . GLU A 1 269 ? 17.594 -3.387 33.484 1.00 61.44 269 GLU A CA 1
ATOM 2129 C C . GLU A 1 269 ? 16.357 -4.112 34.014 1.00 61.44 269 GLU A C 1
ATOM 2131 O O . GLU A 1 269 ? 16.032 -5.223 33.577 1.00 61.44 269 GLU A O 1
ATOM 2136 N N . LEU A 1 270 ? 15.639 -3.458 34.924 1.00 49.53 270 LEU A N 1
ATOM 2137 C CA . LEU A 1 270 ? 14.365 -3.907 35.470 1.00 49.53 270 LEU A CA 1
ATOM 2138 C C . LEU A 1 270 ? 13.243 -2.985 34.976 1.00 49.53 270 LEU A C 1
ATOM 2140 O O . LEU A 1 270 ? 13.317 -1.769 35.134 1.00 49.53 270 LEU A O 1
ATOM 2144 N N . GLU A 1 271 ? 12.207 -3.565 34.374 1.00 50.88 271 GLU A N 1
ATOM 2145 C CA . GLU A 1 271 ? 10.980 -2.871 33.969 1.00 50.88 271 GLU A CA 1
ATOM 2146 C C . GLU A 1 271 ? 9.905 -3.074 35.044 1.00 50.88 271 GLU A C 1
ATOM 2148 O O . GLU A 1 271 ? 9.646 -4.210 35.452 1.00 50.88 271 GLU A O 1
ATOM 2153 N N . THR A 1 272 ? 9.252 -1.994 35.484 1.00 44.00 272 THR A N 1
ATOM 2154 C CA . THR A 1 272 ? 8.087 -2.082 36.374 1.00 44.00 272 THR A CA 1
ATOM 2155 C C . THR A 1 272 ? 6.769 -2.068 35.603 1.00 44.00 272 THR A C 1
ATOM 2157 O O . THR A 1 272 ? 6.594 -1.346 34.617 1.00 44.00 272 THR A O 1
ATOM 2160 N N . ARG A 1 273 ? 5.797 -2.852 36.086 1.00 46.38 273 ARG A N 1
ATOM 2161 C CA . ARG A 1 273 ? 4.390 -2.796 35.661 1.00 46.38 273 ARG A CA 1
ATOM 2162 C C . ARG A 1 273 ? 3.488 -2.845 36.889 1.00 46.38 273 ARG A C 1
ATOM 2164 O O . ARG A 1 273 ? 3.213 -3.903 37.448 1.00 46.38 273 ARG A O 1
ATOM 2171 N N . GLY A 1 274 ? 3.059 -1.671 37.349 1.00 55.88 274 GLY A N 1
ATOM 2172 C CA . GLY A 1 274 ? 2.308 -1.543 38.599 1.00 55.88 274 GLY A CA 1
ATOM 2173 C C . GLY A 1 274 ? 3.162 -1.953 39.803 1.00 55.88 274 GLY A C 1
ATOM 2174 O O . GLY A 1 274 ? 4.017 -1.184 40.231 1.00 55.88 274 GLY A O 1
ATOM 2175 N N . ARG A 1 275 ? 2.925 -3.154 40.347 1.00 37.31 275 ARG A N 1
ATOM 2176 C CA . ARG A 1 275 ? 3.717 -3.745 41.446 1.00 37.31 275 ARG A CA 1
ATOM 2177 C C . ARG A 1 275 ? 4.633 -4.893 41.009 1.00 37.31 275 ARG A C 1
ATOM 2179 O O . ARG A 1 275 ? 5.387 -5.392 41.838 1.00 37.31 275 ARG A O 1
ATOM 2186 N N . GLU A 1 276 ? 4.578 -5.315 39.748 1.00 34.97 276 GLU A N 1
ATOM 2187 C CA . GLU A 1 276 ? 5.484 -6.336 39.217 1.00 34.97 276 GLU A CA 1
ATOM 2188 C C . GLU A 1 276 ? 6.800 -5.712 38.737 1.00 34.97 276 GLU A C 1
ATOM 2190 O O . GLU A 1 276 ? 6.826 -4.595 38.212 1.00 34.97 276 GLU A O 1
ATOM 2195 N N . LEU A 1 277 ? 7.886 -6.463 38.920 1.00 38.75 277 LEU A N 1
ATOM 2196 C CA . LEU A 1 277 ? 9.264 -6.097 38.606 1.00 38.75 277 LEU A CA 1
ATOM 2197 C C . LEU A 1 277 ? 9.854 -7.214 37.736 1.00 38.75 277 LEU A C 1
ATOM 2199 O O . LEU A 1 277 ? 9.998 -8.342 38.205 1.00 38.75 277 LEU A O 1
ATOM 2203 N N . ALA A 1 278 ? 10.180 -6.919 36.478 1.00 43.72 278 ALA A N 1
ATOM 2204 C CA . ALA A 1 278 ? 10.647 -7.915 35.513 1.00 43.72 278 ALA A CA 1
ATOM 2205 C C . ALA A 1 278 ? 12.031 -7.559 34.958 1.00 43.72 278 ALA A C 1
ATOM 2207 O O . ALA A 1 278 ? 12.282 -6.414 34.582 1.00 43.72 278 ALA A O 1
ATOM 2208 N N . THR A 1 279 ? 12.931 -8.539 34.852 1.00 49.31 279 THR A N 1
ATOM 2209 C CA . THR A 1 279 ? 14.235 -8.332 34.207 1.00 49.31 279 THR A CA 1
ATOM 2210 C C . THR A 1 279 ? 14.065 -8.191 32.698 1.00 49.31 279 THR A C 1
ATOM 2212 O O . THR A 1 279 ? 13.729 -9.149 32.006 1.00 49.31 279 THR A O 1
ATOM 2215 N N . ARG A 1 280 ? 14.313 -6.979 32.194 1.00 55.84 280 ARG A N 1
ATOM 2216 C CA . ARG A 1 280 ? 14.222 -6.604 30.777 1.00 55.84 280 ARG A CA 1
ATOM 2217 C C . ARG A 1 280 ? 15.474 -7.012 30.005 1.00 55.84 280 ARG A C 1
ATOM 2219 O O . ARG A 1 280 ? 15.375 -7.483 28.875 1.00 55.84 280 ARG A O 1
ATOM 2226 N N . ARG A 1 281 ? 16.648 -6.801 30.605 1.00 57.78 281 ARG A N 1
ATOM 2227 C CA . ARG A 1 281 ? 17.960 -7.075 30.009 1.00 57.78 281 ARG A CA 1
ATOM 2228 C C . ARG A 1 281 ? 19.001 -7.278 31.107 1.00 57.78 281 ARG A C 1
ATOM 2230 O O . ARG A 1 281 ? 18.965 -6.594 32.124 1.00 57.78 281 ARG A O 1
ATOM 2237 N N . VAL A 1 282 ? 19.950 -8.176 30.865 1.00 57.84 282 VAL A N 1
ATOM 2238 C CA . VAL A 1 282 ? 21.222 -8.246 31.595 1.00 57.84 282 VAL A CA 1
ATOM 2239 C C . VAL A 1 282 ? 22.326 -8.021 30.571 1.00 57.84 282 VAL A C 1
ATOM 2241 O O . VAL A 1 282 ? 22.290 -8.624 29.499 1.00 57.84 282 VAL A O 1
ATOM 2244 N N . THR A 1 283 ? 23.274 -7.140 30.878 1.00 62.56 283 THR A N 1
ATOM 2245 C CA . THR A 1 283 ? 24.485 -6.935 30.074 1.00 62.56 283 THR A CA 1
ATOM 2246 C C . THR A 1 283 ? 25.696 -7.187 30.964 1.00 62.56 283 THR A C 1
ATOM 2248 O O . THR A 1 283 ? 25.828 -6.574 32.023 1.00 62.56 283 THR A O 1
ATOM 2251 N N . THR A 1 284 ? 26.553 -8.116 30.548 1.00 61.81 284 THR A N 1
ATOM 2252 C CA . THR A 1 284 ? 27.820 -8.442 31.211 1.00 61.81 284 THR A CA 1
ATOM 2253 C C . THR A 1 284 ? 28.952 -7.821 30.404 1.00 61.81 284 THR A C 1
ATOM 2255 O O . THR A 1 284 ? 28.964 -7.964 29.182 1.00 61.81 284 THR A O 1
ATOM 2258 N N . PHE A 1 285 ? 29.889 -7.161 31.079 1.00 65.50 285 PHE A N 1
ATOM 2259 C CA . PHE A 1 285 ? 31.037 -6.500 30.456 1.00 65.50 285 PHE A CA 1
ATOM 2260 C C . PHE A 1 285 ? 32.320 -7.307 30.704 1.00 65.50 285 PHE A C 1
ATOM 2262 O O . PHE A 1 285 ? 32.406 -8.064 31.677 1.00 65.50 285 PHE A O 1
ATOM 2269 N N . GLY A 1 286 ? 33.282 -7.212 29.787 1.00 48.28 286 GLY A N 1
ATOM 2270 C CA . GLY A 1 286 ? 34.560 -7.920 29.841 1.00 48.28 286 GLY A CA 1
ATOM 2271 C C . GLY A 1 286 ? 35.634 -7.176 30.635 1.00 48.28 286 GLY A C 1
ATOM 2272 O O . GLY A 1 286 ? 36.478 -7.826 31.254 1.00 48.28 286 GLY A O 1
ATOM 2273 N N . THR A 1 287 ? 35.583 -5.841 30.655 1.00 59.16 287 THR A N 1
ATOM 2274 C CA . THR A 1 287 ? 36.491 -4.972 31.425 1.00 59.16 287 THR A CA 1
ATOM 2275 C C . THR A 1 287 ? 35.731 -3.914 32.232 1.00 59.16 287 THR A C 1
ATOM 2277 O O . THR A 1 287 ? 34.520 -3.742 32.089 1.00 59.16 287 THR A O 1
ATOM 2280 N N . GLU A 1 288 ? 36.451 -3.210 33.107 1.00 51.84 288 GLU A N 1
ATOM 2281 C CA . GLU A 1 288 ? 35.912 -2.095 33.894 1.00 51.84 288 GLU A CA 1
ATOM 2282 C C . GLU A 1 288 ? 35.666 -0.856 33.007 1.00 51.84 288 GLU A C 1
ATOM 2284 O O . GLU A 1 288 ? 34.602 -0.249 33.100 1.00 51.84 288 GLU A O 1
ATOM 2289 N N . ASP A 1 289 ? 36.556 -0.583 32.041 1.00 59.19 289 ASP A N 1
ATOM 2290 C CA . ASP A 1 289 ? 36.398 0.494 31.046 1.00 59.19 289 ASP 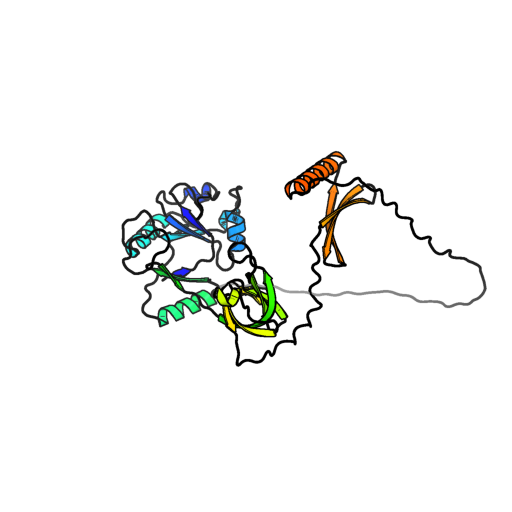A CA 1
ATOM 2291 C C . ASP A 1 289 ? 35.123 0.327 30.190 1.00 59.19 289 ASP A C 1
ATOM 2293 O O . ASP A 1 289 ? 34.426 1.297 29.888 1.00 59.19 289 ASP A O 1
ATOM 2297 N N . GLU A 1 290 ? 34.795 -0.913 29.796 1.00 57.72 290 GLU A N 1
ATOM 2298 C CA . GLU A 1 290 ? 33.578 -1.229 29.034 1.00 57.72 290 GLU A CA 1
ATOM 2299 C C . GLU A 1 290 ? 32.300 -0.949 29.839 1.00 57.72 290 GLU A C 1
ATOM 2301 O O . GLU A 1 290 ? 31.297 -0.506 29.274 1.00 57.72 290 GLU A O 1
ATOM 2306 N N . LEU A 1 291 ? 32.336 -1.200 31.152 1.00 54.53 291 LEU A N 1
ATOM 2307 C CA . LEU A 1 291 ? 31.232 -0.903 32.058 1.00 54.53 291 LEU A CA 1
ATOM 2308 C C . LEU A 1 291 ? 31.074 0.608 32.253 1.00 54.53 291 LEU A C 1
ATOM 2310 O O . LEU A 1 291 ? 29.959 1.111 32.131 1.00 54.53 291 LEU A O 1
ATOM 2314 N N . GLU A 1 292 ? 32.161 1.328 32.536 1.00 55.12 292 GLU A N 1
ATOM 2315 C CA . GLU A 1 292 ? 32.124 2.773 32.792 1.00 55.12 292 GLU A CA 1
ATOM 2316 C C . GLU A 1 292 ? 31.649 3.548 31.551 1.00 55.12 292 GLU A C 1
ATOM 2318 O O . GLU A 1 292 ? 30.737 4.373 31.644 1.00 55.12 292 GLU A O 1
ATOM 2323 N N . ALA A 1 293 ? 32.148 3.197 30.360 1.00 63.38 293 ALA A N 1
ATOM 2324 C CA . ALA A 1 293 ? 31.686 3.776 29.098 1.00 63.38 293 ALA A CA 1
ATOM 2325 C C . ALA A 1 293 ? 30.195 3.495 28.819 1.00 63.38 293 ALA A C 1
ATOM 2327 O O . ALA A 1 293 ? 29.476 4.367 28.321 1.00 63.38 293 ALA A O 1
ATOM 2328 N N . ALA A 1 294 ? 29.702 2.297 29.156 1.00 57.78 294 ALA A N 1
ATOM 2329 C CA . ALA A 1 294 ? 28.282 1.968 29.043 1.00 57.78 294 ALA A CA 1
ATOM 2330 C C . ALA A 1 294 ? 27.420 2.706 30.084 1.00 57.78 294 ALA A C 1
ATOM 2332 O O . ALA A 1 294 ? 26.273 3.055 29.791 1.00 57.78 294 ALA A O 1
ATOM 2333 N N . LEU A 1 295 ? 27.966 2.974 31.274 1.00 53.66 295 LEU A N 1
ATOM 2334 C CA . LEU A 1 295 ? 27.302 3.740 32.325 1.00 53.66 295 LEU A CA 1
ATOM 2335 C C . LEU A 1 295 ? 27.158 5.215 31.925 1.00 53.66 295 LEU A C 1
ATOM 2337 O O . LEU A 1 295 ? 26.065 5.763 32.035 1.00 53.66 295 LEU A O 1
ATOM 2341 N N . GLU A 1 296 ? 28.210 5.843 31.393 1.00 61.47 296 GLU A N 1
ATOM 2342 C CA . GLU A 1 296 ? 28.153 7.228 30.900 1.00 61.47 296 GLU A CA 1
ATOM 2343 C C . GLU A 1 296 ? 27.214 7.385 29.696 1.00 61.47 296 GLU A C 1
ATOM 2345 O O . GLU A 1 296 ? 26.407 8.316 29.663 1.00 61.47 296 GLU A O 1
ATOM 2350 N N . ALA A 1 297 ? 27.216 6.436 28.752 1.00 58.47 297 ALA A N 1
ATOM 2351 C CA . ALA A 1 297 ? 26.228 6.420 27.671 1.00 58.47 297 ALA A CA 1
ATOM 2352 C C . ALA A 1 297 ? 24.785 6.342 28.216 1.00 58.47 297 ALA A C 1
ATOM 2354 O O . ALA A 1 297 ? 23.905 7.074 27.761 1.00 58.47 297 ALA A O 1
ATOM 2355 N N . ALA A 1 298 ? 24.549 5.511 29.238 1.00 51.88 298 ALA A N 1
ATOM 2356 C CA . ALA A 1 298 ? 23.253 5.390 29.900 1.00 51.88 298 ALA A CA 1
ATOM 2357 C C . ALA A 1 298 ? 22.846 6.646 30.699 1.00 51.88 298 ALA A C 1
ATOM 2359 O O . ALA A 1 298 ? 21.653 6.946 30.768 1.00 51.88 298 ALA A O 1
ATOM 2360 N N . LYS A 1 299 ? 23.799 7.390 31.283 1.00 51.66 299 LYS A N 1
ATOM 2361 C CA . LYS A 1 299 ? 23.548 8.697 31.924 1.00 51.66 299 LYS A CA 1
ATOM 2362 C C . LYS A 1 299 ? 23.182 9.759 30.883 1.00 51.66 299 LYS A C 1
ATOM 2364 O O . LYS A 1 299 ? 22.230 10.508 31.092 1.00 51.66 299 LYS A O 1
ATOM 2369 N N . ALA A 1 300 ? 23.884 9.788 29.749 1.00 55.81 300 ALA A N 1
ATOM 2370 C CA . ALA A 1 300 ? 23.619 10.724 28.658 1.00 55.81 300 ALA A CA 1
ATOM 2371 C C . ALA A 1 300 ? 22.217 10.542 28.041 1.00 55.81 300 ALA A C 1
ATOM 2373 O O . ALA A 1 300 ? 21.551 11.540 27.771 1.00 55.81 300 ALA A O 1
ATOM 2374 N N . GLU A 1 301 ? 21.735 9.299 27.886 1.00 49.78 301 GLU A N 1
ATOM 2375 C CA . GLU A 1 301 ? 20.337 9.017 27.498 1.00 49.78 301 GLU A CA 1
ATOM 2376 C C . GLU A 1 301 ? 19.333 9.659 28.475 1.00 49.78 301 GLU A C 1
ATOM 2378 O O . GLU A 1 301 ? 18.414 10.357 28.053 1.00 49.78 301 GLU A O 1
ATOM 2383 N N . VAL A 1 302 ? 19.518 9.460 29.786 1.00 45.44 302 VAL A N 1
ATOM 2384 C CA . VAL A 1 302 ? 18.571 9.926 30.818 1.00 45.44 302 VAL A CA 1
ATOM 2385 C C . VAL A 1 302 ? 18.550 11.453 30.943 1.00 45.44 302 VAL A C 1
ATOM 2387 O O . VAL A 1 302 ? 17.487 12.037 31.146 1.00 45.44 302 VAL A O 1
ATOM 2390 N N . LEU A 1 303 ? 19.696 12.120 30.779 1.00 47.78 303 LEU A N 1
ATOM 2391 C CA . LEU A 1 303 ? 19.761 13.585 30.759 1.00 47.78 303 LEU A CA 1
ATOM 2392 C C . LEU A 1 303 ? 19.106 14.175 29.494 1.00 47.78 303 LEU A C 1
ATOM 2394 O O . LEU A 1 303 ? 18.491 15.238 29.564 1.00 47.78 303 LEU A O 1
ATOM 2398 N N . ALA A 1 304 ? 19.182 13.482 28.351 1.00 47.06 304 ALA A N 1
ATOM 2399 C CA . ALA A 1 304 ? 18.542 13.917 27.106 1.00 47.06 304 ALA A CA 1
ATOM 2400 C C . ALA A 1 304 ? 17.000 13.864 27.158 1.00 47.06 304 ALA A C 1
ATOM 2402 O O . ALA A 1 304 ? 16.348 14.691 26.519 1.00 47.06 304 ALA A O 1
ATOM 2403 N N . ASP A 1 305 ? 16.424 12.963 27.962 1.00 41.12 305 ASP A N 1
ATOM 2404 C CA . ASP A 1 305 ? 14.977 12.884 28.231 1.00 41.12 305 ASP A CA 1
ATOM 2405 C C . ASP A 1 305 ? 14.468 13.963 29.224 1.00 41.12 305 ASP A C 1
ATOM 2407 O O . ASP A 1 305 ? 13.282 13.993 29.559 1.00 41.12 305 ASP A O 1
ATOM 2411 N N . GLY A 1 306 ? 15.329 14.894 29.662 1.00 38.09 306 GLY A N 1
ATOM 2412 C CA . GLY A 1 306 ? 14.926 16.114 30.378 1.00 38.09 306 GLY A CA 1
ATOM 2413 C C . GLY A 1 306 ? 14.946 16.037 31.909 1.00 38.09 306 GLY A C 1
ATOM 2414 O O . GLY A 1 306 ? 14.286 16.843 32.564 1.00 38.09 306 GLY A O 1
ATOM 2415 N N . PHE A 1 307 ? 15.689 15.095 32.494 1.00 36.56 307 PHE A N 1
ATOM 2416 C CA . PHE A 1 307 ? 15.900 15.022 33.944 1.00 36.56 307 PHE A CA 1
ATOM 2417 C C . PHE A 1 307 ? 17.052 15.943 34.382 1.00 36.56 307 PHE A C 1
ATOM 2419 O O . PHE A 1 307 ? 18.157 15.850 33.857 1.00 36.56 307 PHE A O 1
ATOM 2426 N N . GLU A 1 308 ? 16.809 16.827 35.357 1.00 38.66 308 GLU A N 1
ATOM 2427 C CA . GLU A 1 308 ? 17.760 17.894 35.729 1.00 38.66 308 GLU A CA 1
ATOM 2428 C C . GLU A 1 308 ? 18.985 17.410 36.530 1.00 38.66 308 GLU A C 1
ATOM 2430 O O . GLU A 1 308 ? 20.022 18.074 36.523 1.00 38.66 308 GLU A O 1
ATOM 2435 N N . SER A 1 309 ? 18.900 16.264 37.215 1.00 43.38 309 SER A N 1
ATOM 2436 C CA . SER A 1 309 ? 20.044 15.618 37.875 1.00 43.38 309 SER A CA 1
ATOM 2437 C C . SER A 1 309 ? 19.784 14.141 38.193 1.00 43.38 309 SER A C 1
ATOM 2439 O O . SER A 1 309 ? 18.644 13.671 38.206 1.00 43.38 309 SER A O 1
ATOM 2441 N N . LEU A 1 310 ? 20.863 13.406 38.476 1.00 41.62 310 LEU A N 1
ATOM 2442 C CA . LEU A 1 310 ? 20.822 12.087 39.107 1.00 41.62 310 LEU A CA 1
ATOM 2443 C C . LEU A 1 310 ? 21.112 12.259 40.605 1.00 41.62 310 LEU A C 1
ATOM 2445 O O . LEU A 1 310 ? 22.068 12.942 40.973 1.00 41.62 310 LEU A O 1
ATOM 2449 N N . GLY A 1 311 ? 20.280 11.666 41.464 1.00 35.84 311 GLY A N 1
ATOM 2450 C CA . GLY A 1 311 ? 20.479 11.699 42.917 1.00 35.84 311 GLY A CA 1
ATOM 2451 C C . GLY A 1 311 ? 21.663 10.837 43.367 1.00 35.84 311 GLY A C 1
ATOM 2452 O O . GLY A 1 311 ? 22.017 9.875 42.688 1.00 35.84 311 GLY A O 1
ATOM 2453 N N . GLU A 1 312 ? 22.253 11.176 44.517 1.00 33.66 312 GLU A N 1
ATOM 2454 C CA . GLU A 1 312 ? 23.421 10.477 45.074 1.00 33.66 312 GLU A CA 1
ATOM 2455 C C . GLU A 1 312 ? 23.201 8.966 45.236 1.00 33.66 312 GLU A C 1
ATOM 2457 O O . GLU A 1 312 ? 22.130 8.507 45.654 1.00 33.66 312 GLU A O 1
ATOM 2462 N N . GLU A 1 313 ? 24.256 8.198 44.961 1.00 33.75 313 GLU A N 1
ATOM 2463 C CA . GLU A 1 313 ? 24.273 6.754 45.166 1.00 33.75 313 GLU A CA 1
ATOM 2464 C C . GLU A 1 313 ? 24.028 6.399 46.637 1.00 33.75 313 GLU A C 1
ATOM 2466 O O . GLU A 1 313 ? 24.576 7.005 47.560 1.00 33.75 313 GLU A O 1
ATOM 2471 N N . ARG A 1 314 ? 23.211 5.367 46.866 1.00 25.33 314 ARG A N 1
ATOM 2472 C CA . ARG A 1 314 ? 23.028 4.765 48.188 1.00 25.33 314 ARG A CA 1
ATOM 2473 C C . ARG A 1 314 ? 23.351 3.288 48.115 1.00 25.33 314 ARG A C 1
ATOM 2475 O O . ARG A 1 314 ? 22.606 2.515 47.518 1.00 25.33 314 ARG A O 1
ATOM 2482 N N . GLU A 1 315 ? 24.446 2.907 48.758 1.00 23.69 315 GLU A N 1
ATOM 2483 C CA . GLU A 1 315 ? 24.840 1.514 48.931 1.00 23.69 315 GLU A CA 1
ATOM 2484 C C . GLU A 1 315 ? 23.784 0.770 49.771 1.00 23.69 315 GLU A C 1
ATOM 2486 O O . GLU A 1 315 ? 23.642 0.993 50.976 1.00 23.69 315 GLU A O 1
ATOM 2491 N N . VAL A 1 316 ? 23.008 -0.112 49.133 1.00 24.69 316 VAL A N 1
ATOM 2492 C CA . VAL A 1 316 ? 22.011 -0.952 49.814 1.00 24.69 316 VAL A CA 1
ATOM 2493 C C . VAL A 1 316 ? 22.642 -2.299 50.153 1.00 24.69 316 VAL A C 1
ATOM 2495 O O . VAL A 1 316 ? 22.609 -3.243 49.364 1.00 24.69 316 VAL A O 1
ATOM 2498 N N . SER A 1 317 ? 23.214 -2.394 51.352 1.00 23.52 317 SER A N 1
ATOM 2499 C CA . SER A 1 317 ? 23.751 -3.650 51.877 1.00 23.52 317 SER A CA 1
ATOM 2500 C C . SER A 1 317 ? 22.625 -4.620 52.265 1.00 23.52 317 SER A C 1
ATOM 2502 O O . SER A 1 317 ? 21.748 -4.316 53.075 1.00 23.52 317 SER A O 1
ATOM 2504 N N . PHE A 1 318 ? 22.647 -5.823 51.687 1.00 25.17 318 PHE A N 1
ATOM 2505 C CA . PHE A 1 318 ? 21.702 -6.893 52.015 1.00 25.17 318 PHE A CA 1
ATOM 2506 C C . PHE A 1 318 ? 22.247 -7.776 53.142 1.00 25.17 318 PHE A C 1
ATOM 2508 O O . PHE A 1 318 ? 23.215 -8.513 52.959 1.00 25.17 318 PHE A O 1
ATOM 2515 N N . VAL A 1 319 ? 21.578 -7.761 54.297 1.00 26.36 319 VAL A N 1
ATOM 2516 C CA . VAL A 1 319 ? 21.811 -8.751 55.358 1.00 26.36 319 VAL A CA 1
ATOM 2517 C C . VAL A 1 319 ? 21.223 -10.092 54.915 1.00 26.36 319 VAL A C 1
ATOM 2519 O O . VAL A 1 319 ? 20.013 -10.213 54.720 1.00 26.36 319 VAL A O 1
ATOM 2522 N N . ALA A 1 320 ? 22.071 -11.108 54.755 1.00 26.97 320 ALA A N 1
ATOM 2523 C CA . ALA A 1 320 ? 21.625 -12.454 54.411 1.00 26.97 320 ALA A CA 1
ATOM 2524 C C . ALA A 1 320 ? 20.848 -13.098 55.582 1.00 26.97 320 ALA A C 1
ATOM 2526 O O . ALA A 1 320 ? 21.302 -13.013 56.728 1.00 26.97 320 ALA A O 1
ATOM 2527 N N . PRO A 1 321 ? 19.706 -13.770 55.333 1.00 28.80 321 PRO A N 1
ATOM 2528 C CA . PRO A 1 321 ? 18.989 -14.498 56.375 1.00 28.80 321 PRO A CA 1
ATOM 2529 C C . PRO A 1 321 ? 19.813 -15.700 56.856 1.00 28.80 321 PRO A C 1
ATOM 2531 O O . PRO A 1 321 ? 20.388 -16.441 56.057 1.00 28.80 321 PRO A O 1
ATOM 2534 N N . SER A 1 322 ? 19.860 -15.909 58.171 1.00 31.33 322 SER A N 1
ATOM 2535 C CA . SER A 1 322 ? 20.597 -17.014 58.784 1.00 31.33 322 SER A CA 1
ATOM 2536 C C . SER A 1 322 ? 19.961 -18.373 58.470 1.00 31.33 322 SER A C 1
ATOM 2538 O O . SER A 1 322 ? 18.748 -18.560 58.575 1.00 31.33 322 SER A O 1
ATOM 2540 N N . ALA A 1 323 ? 20.795 -19.348 58.101 1.00 32.75 323 ALA A N 1
ATOM 2541 C CA . ALA A 1 323 ? 20.350 -20.716 57.862 1.00 32.75 323 ALA A CA 1
ATOM 2542 C C . ALA A 1 323 ? 19.935 -21.411 59.180 1.00 32.75 323 ALA A C 1
ATOM 2544 O O . ALA A 1 323 ? 20.591 -21.207 60.207 1.00 32.75 323 ALA A O 1
ATOM 2545 N N . PRO A 1 324 ? 18.885 -22.255 59.177 1.00 32.38 324 PRO A N 1
ATOM 2546 C CA . PRO A 1 324 ? 18.491 -23.019 60.355 1.00 32.38 324 PRO A CA 1
ATOM 2547 C C . PRO A 1 324 ? 19.541 -24.086 60.699 1.00 32.38 324 PRO A C 1
ATOM 2549 O O . PRO A 1 324 ? 20.044 -24.796 59.827 1.00 32.38 324 PRO A O 1
ATOM 2552 N N . VAL A 1 325 ? 19.855 -24.217 61.989 1.00 33.25 325 VAL A N 1
ATOM 2553 C CA . VAL A 1 325 ? 20.851 -25.175 62.491 1.00 33.25 325 VAL A CA 1
ATOM 2554 C C . VAL A 1 325 ? 20.292 -26.598 62.450 1.00 33.25 325 VAL A C 1
ATOM 2556 O O . VAL A 1 325 ? 19.301 -26.898 63.114 1.00 33.25 325 VAL A O 1
ATOM 2559 N N . ALA A 1 326 ? 20.970 -27.495 61.734 1.00 31.66 326 ALA A N 1
ATOM 2560 C CA . ALA A 1 326 ? 20.735 -28.931 61.838 1.00 31.66 326 ALA A CA 1
ATOM 2561 C C . ALA A 1 326 ? 21.478 -29.495 63.062 1.00 31.66 326 ALA A C 1
ATOM 2563 O O . ALA A 1 326 ? 22.709 -29.501 63.099 1.00 31.66 326 ALA A O 1
ATOM 2564 N N . SER A 1 327 ? 20.739 -29.973 64.063 1.00 31.94 327 SER A N 1
ATOM 2565 C CA . SER A 1 327 ? 21.290 -30.741 65.183 1.00 31.94 327 SER A CA 1
ATOM 2566 C C . SER A 1 327 ? 21.274 -32.241 64.872 1.00 31.94 327 SER A C 1
ATOM 2568 O O . SER A 1 327 ? 20.376 -32.741 64.195 1.00 31.94 327 SER A O 1
ATOM 2570 N N . ALA A 1 328 ? 22.276 -32.971 65.367 1.00 33.47 328 ALA A N 1
ATOM 2571 C CA . ALA A 1 328 ? 22.415 -34.409 65.154 1.00 33.47 328 ALA A CA 1
ATOM 2572 C C . ALA A 1 328 ? 22.678 -35.145 66.474 1.00 33.47 328 ALA A C 1
ATOM 2574 O O . ALA A 1 328 ? 23.489 -34.705 67.289 1.00 33.47 328 ALA A O 1
ATOM 2575 N N . SER A 1 329 ? 22.045 -36.305 66.646 1.00 29.89 329 SER A N 1
ATOM 2576 C CA . SER A 1 329 ? 22.405 -37.317 67.643 1.00 29.89 329 SER A CA 1
ATOM 2577 C C . SER A 1 329 ? 21.981 -38.715 67.161 1.00 29.89 329 SER A C 1
ATOM 2579 O O . SER A 1 329 ? 21.040 -38.859 66.384 1.00 29.89 329 SER A O 1
ATOM 2581 N N . ALA A 1 330 ? 22.724 -39.747 67.571 1.00 31.23 330 ALA A N 1
ATOM 2582 C CA . ALA A 1 330 ? 22.445 -41.161 67.267 1.00 31.23 330 ALA A CA 1
ATOM 2583 C C . ALA A 1 330 ? 21.482 -41.765 68.330 1.00 31.23 330 ALA A C 1
ATOM 2585 O O . ALA A 1 330 ? 21.192 -41.100 69.319 1.00 31.23 330 ALA A O 1
ATOM 2586 N N . SER A 1 331 ? 20.949 -42.996 68.268 1.00 28.66 331 SER A N 1
ATOM 2587 C CA . SER A 1 331 ? 21.306 -44.253 67.563 1.00 28.66 331 SER A CA 1
ATOM 2588 C C . SER A 1 331 ? 20.037 -45.172 67.484 1.00 28.66 331 SER A C 1
ATOM 2590 O O . SER A 1 331 ? 18.949 -44.625 67.616 1.00 28.66 331 SER A O 1
ATOM 2592 N N . SER A 1 332 ? 19.997 -46.506 67.283 1.00 29.06 332 SER A N 1
ATOM 2593 C CA . SER A 1 332 ? 20.989 -47.607 67.184 1.00 29.06 332 SER A CA 1
ATOM 2594 C C . SER A 1 332 ? 20.377 -48.896 66.561 1.00 29.06 332 SER A C 1
ATOM 2596 O O . SER A 1 332 ? 19.164 -49.044 66.486 1.00 29.06 332 SER A O 1
ATOM 2598 N N . THR A 1 333 ? 21.244 -49.875 66.239 1.00 29.34 333 THR A N 1
ATOM 2599 C CA . THR A 1 333 ? 21.013 -51.352 66.194 1.00 29.34 333 THR A CA 1
ATOM 2600 C C . THR A 1 333 ? 20.027 -52.030 65.213 1.00 29.34 333 THR A C 1
ATOM 2602 O O . THR A 1 333 ? 18.821 -51.841 65.282 1.00 29.34 333 THR A O 1
ATOM 2605 N N . SER A 1 334 ? 20.564 -53.068 64.537 1.00 29.39 334 SER A N 1
ATOM 2606 C CA . SER A 1 334 ? 19.909 -54.314 64.050 1.00 29.39 334 SER A CA 1
ATOM 2607 C C . SER A 1 334 ? 18.958 -54.244 62.830 1.00 29.39 334 SER A C 1
ATOM 2609 O O . SER A 1 334 ? 18.306 -53.234 62.622 1.00 29.39 334 SER A O 1
ATOM 2611 N N . ALA A 1 335 ? 18.797 -55.284 61.989 1.00 28.73 335 ALA A N 1
ATOM 2612 C CA . ALA A 1 335 ? 19.647 -56.446 61.639 1.00 28.73 335 ALA A CA 1
ATOM 2613 C C . ALA A 1 335 ? 19.095 -57.177 60.374 1.00 28.73 335 ALA A C 1
ATOM 2615 O O . ALA A 1 335 ? 17.982 -56.908 59.943 1.00 28.73 335 ALA A O 1
ATOM 2616 N N . ALA A 1 336 ? 19.853 -58.167 59.868 1.00 29.20 336 ALA A N 1
ATOM 2617 C CA . ALA A 1 336 ? 19.429 -59.299 59.012 1.00 29.20 336 ALA A CA 1
ATOM 2618 C C . ALA A 1 336 ? 19.087 -59.097 57.503 1.00 29.20 336 ALA A C 1
ATOM 2620 O O . ALA A 1 336 ? 17.980 -58.754 57.113 1.00 29.20 336 ALA A O 1
ATOM 2621 N N . SER A 1 337 ? 20.038 -59.526 56.661 1.00 28.98 337 SER A N 1
ATOM 2622 C CA . SER A 1 337 ? 19.901 -60.594 55.640 1.00 28.98 337 SER A CA 1
ATOM 2623 C C . SER A 1 337 ? 18.722 -60.656 54.643 1.00 28.98 337 SER A C 1
ATOM 2625 O O . SER A 1 337 ? 17.686 -61.230 54.962 1.00 28.98 337 SER A O 1
ATOM 2627 N N . ALA A 1 338 ? 19.000 -60.361 53.361 1.00 32.59 338 ALA A N 1
ATOM 2628 C CA . ALA A 1 338 ? 18.918 -61.297 52.207 1.00 32.59 338 ALA A CA 1
ATOM 2629 C C . ALA A 1 338 ? 19.314 -60.574 50.888 1.00 32.59 338 ALA A C 1
ATOM 2631 O O . ALA A 1 338 ? 19.127 -59.368 50.809 1.00 32.59 338 ALA A O 1
ATOM 2632 N N . LYS A 1 339 ? 19.740 -61.157 49.753 1.00 30.11 339 LYS A N 1
ATOM 2633 C CA . LYS A 1 339 ? 20.531 -62.339 49.320 1.00 30.11 339 LYS A CA 1
ATOM 2634 C C . LYS A 1 339 ? 20.080 -62.668 47.873 1.00 30.11 339 LYS A C 1
ATOM 2636 O O . LYS A 1 339 ? 18.993 -63.207 47.711 1.00 30.11 339 LYS A O 1
ATOM 2641 N N . ALA A 1 340 ? 20.950 -62.435 46.876 1.00 30.92 340 ALA A N 1
ATOM 2642 C CA . ALA A 1 340 ? 20.779 -62.761 45.436 1.00 30.92 340 ALA A CA 1
ATOM 2643 C C . ALA A 1 340 ? 19.643 -61.989 44.692 1.00 30.92 340 ALA A C 1
ATOM 2645 O O . ALA A 1 340 ? 18.817 -61.358 45.338 1.00 30.92 340 ALA A O 1
ATOM 2646 N N . SER A 1 341 ? 19.568 -61.907 43.350 1.00 32.94 341 SER A N 1
ATOM 2647 C CA . SER A 1 341 ? 20.346 -62.529 42.244 1.00 32.94 341 SER A CA 1
ATOM 2648 C C . SER A 1 341 ? 20.403 -61.549 41.035 1.00 32.94 341 SER A C 1
ATOM 2650 O O . SER A 1 341 ? 19.536 -60.689 40.931 1.00 32.94 341 SER A O 1
ATOM 2652 N N . SER A 1 342 ? 21.472 -61.461 40.223 1.00 31.75 342 SER A N 1
ATOM 2653 C CA . SER A 1 342 ? 21.649 -62.086 38.878 1.00 31.75 342 SER A CA 1
ATOM 2654 C C . SER A 1 342 ? 20.402 -62.091 37.953 1.00 31.75 342 SER A C 1
ATOM 2656 O O . SER A 1 342 ? 19.336 -62.480 38.411 1.00 31.75 342 SER A O 1
ATOM 2658 N N . SER A 1 343 ? 20.452 -61.793 36.642 1.00 32.84 343 SER A N 1
ATOM 2659 C CA . SER A 1 343 ? 21.577 -61.531 35.706 1.00 32.84 343 SER A CA 1
ATOM 2660 C C . SER A 1 343 ? 21.086 -61.051 34.313 1.00 32.84 343 SER A C 1
ATOM 2662 O O . SER A 1 343 ? 19.891 -61.078 34.056 1.00 32.84 343 SER A O 1
ATOM 2664 N N . SER A 1 344 ? 22.027 -60.651 33.435 1.00 32.00 344 SER A N 1
ATOM 2665 C CA . SER A 1 344 ? 22.038 -60.734 31.942 1.00 32.00 344 SER A CA 1
ATOM 2666 C C . SER A 1 344 ? 20.698 -60.826 31.165 1.00 32.00 344 SER A C 1
ATOM 2668 O O . SER A 1 344 ? 19.971 -61.796 31.340 1.00 32.00 344 SER A O 1
ATOM 2670 N N . ALA A 1 345 ? 20.322 -59.898 30.271 1.00 33.16 345 ALA A N 1
ATOM 2671 C CA . ALA A 1 345 ? 20.964 -59.476 28.999 1.00 33.16 345 ALA A CA 1
ATOM 2672 C C . ALA A 1 345 ? 20.676 -60.400 27.782 1.00 33.16 345 ALA A C 1
ATOM 2674 O O . ALA A 1 345 ? 20.337 -61.565 27.959 1.00 33.16 345 ALA A O 1
ATOM 2675 N N . SER A 1 346 ? 20.882 -59.860 26.566 1.00 33.16 346 SER A N 1
ATOM 2676 C CA . SER A 1 346 ? 20.852 -60.534 25.240 1.00 33.16 346 SER A CA 1
ATOM 2677 C C . SER A 1 346 ? 19.467 -60.843 24.614 1.00 33.16 346 SER A C 1
ATOM 2679 O O . SER A 1 346 ? 18.534 -61.162 25.337 1.00 33.16 346 SER A O 1
ATOM 2681 N N . SER A 1 347 ? 19.258 -60.833 23.280 1.00 34.00 347 SER A N 1
ATOM 2682 C CA . SER A 1 347 ? 19.973 -60.147 22.172 1.00 34.00 347 SER A CA 1
ATOM 2683 C C . SER A 1 347 ? 19.261 -60.284 20.796 1.00 34.00 347 SER A C 1
ATOM 2685 O O . SER A 1 347 ? 18.642 -61.303 20.517 1.00 34.00 347 SER A O 1
ATOM 2687 N N . SER A 1 348 ? 19.552 -59.338 19.882 1.00 35.69 348 SER A N 1
ATOM 2688 C CA . SER A 1 348 ? 19.924 -59.545 18.449 1.00 35.69 348 SER A CA 1
ATOM 2689 C C . SER A 1 348 ? 18.948 -60.049 17.352 1.00 35.69 348 SER A C 1
ATOM 2691 O O . SER A 1 348 ? 18.019 -60.804 17.594 1.00 35.69 348 SER A O 1
ATOM 2693 N N . SER A 1 349 ? 19.347 -59.735 16.100 1.00 35.78 349 SER A N 1
ATOM 2694 C CA . SER A 1 349 ? 18.868 -60.190 14.765 1.00 35.78 349 SER A CA 1
ATOM 2695 C C . SER A 1 349 ? 17.529 -59.601 14.277 1.00 35.78 349 SER A C 1
ATOM 2697 O O . SER A 1 349 ? 16.536 -59.682 14.985 1.00 35.78 349 SER A O 1
ATOM 2699 N N . ALA A 1 350 ? 17.390 -58.913 13.130 1.00 36.31 350 ALA A N 1
ATOM 2700 C CA . ALA A 1 350 ? 18.238 -58.583 11.960 1.00 36.31 350 ALA A CA 1
ATOM 2701 C C . ALA A 1 350 ? 18.373 -59.626 10.821 1.00 36.31 350 ALA A C 1
ATOM 2703 O O . ALA A 1 350 ? 18.920 -60.706 11.026 1.00 36.31 350 ALA A O 1
ATOM 2704 N N . SER A 1 351 ? 17.920 -59.229 9.616 1.00 36.41 351 SER A N 1
ATOM 2705 C CA . SER A 1 351 ? 18.170 -59.724 8.232 1.00 36.41 351 SER A CA 1
ATOM 2706 C C . SER A 1 351 ? 17.207 -58.928 7.310 1.00 36.41 351 SER A C 1
ATOM 2708 O O . SER A 1 351 ? 16.050 -58.777 7.686 1.00 36.41 351 SER A O 1
ATOM 2710 N N . SER A 1 352 ? 17.615 -58.142 6.298 1.00 37.78 352 SER A N 1
ATOM 2711 C CA . SER A 1 352 ? 18.204 -58.489 4.977 1.00 37.78 352 SER A CA 1
ATOM 2712 C C . SER A 1 352 ? 17.212 -59.203 4.026 1.00 37.78 352 SER A C 1
ATOM 2714 O O . SER A 1 352 ? 16.352 -59.935 4.496 1.00 37.78 352 SER A O 1
ATOM 2716 N N . SER A 1 353 ? 17.244 -59.068 2.690 1.00 37.12 353 SER A N 1
ATOM 2717 C CA . SER A 1 353 ? 17.801 -58.065 1.745 1.00 37.12 353 SER A CA 1
ATOM 2718 C C . SER A 1 353 ? 17.338 -58.416 0.306 1.00 37.12 353 SER A C 1
ATOM 2720 O O . SER A 1 353 ? 16.921 -59.548 0.075 1.00 37.12 353 SER A O 1
ATOM 2722 N N . SER A 1 354 ? 17.414 -57.495 -0.673 1.00 34.94 354 SER A N 1
ATOM 2723 C CA . SER A 1 354 ? 17.656 -57.777 -2.120 1.00 34.94 354 SER A CA 1
ATOM 2724 C C . SER A 1 354 ? 17.511 -56.520 -3.005 1.00 34.94 354 SER A C 1
ATOM 2726 O O . SER A 1 354 ? 16.994 -55.498 -2.558 1.00 34.94 354 SER A O 1
ATOM 2728 N N . ALA A 1 355 ? 18.009 -56.588 -4.248 1.00 39.81 355 ALA A N 1
ATOM 2729 C CA . ALA A 1 355 ? 17.931 -55.539 -5.271 1.00 39.81 355 ALA A CA 1
ATOM 2730 C C . ALA A 1 355 ? 17.978 -56.141 -6.696 1.00 39.81 355 ALA A C 1
ATOM 2732 O O . ALA A 1 355 ? 18.581 -57.196 -6.874 1.00 39.81 355 ALA A O 1
ATOM 2733 N N . ALA A 1 356 ? 17.360 -55.459 -7.671 1.00 39.19 356 ALA A N 1
ATOM 2734 C CA . ALA A 1 356 ? 17.502 -55.539 -9.144 1.00 39.19 356 ALA A CA 1
ATOM 2735 C C . ALA A 1 356 ? 16.306 -54.750 -9.744 1.00 39.19 356 ALA A C 1
ATOM 2737 O O . ALA A 1 356 ? 15.198 -54.922 -9.251 1.00 39.19 356 ALA A O 1
ATOM 2738 N N . SER A 1 357 ? 16.376 -53.783 -10.670 1.00 42.62 357 SER A N 1
ATOM 2739 C CA . SER A 1 357 ? 17.193 -53.517 -11.874 1.00 42.62 357 SER A CA 1
ATOM 2740 C C . SER A 1 357 ? 16.670 -54.171 -13.165 1.00 42.62 357 SER A C 1
ATOM 2742 O O . SER A 1 357 ? 16.920 -55.348 -13.418 1.00 42.62 357 SER A O 1
ATOM 2744 N N . SER A 1 358 ? 16.023 -53.385 -14.033 1.00 44.75 358 SER A N 1
ATOM 2745 C CA . SER A 1 358 ? 16.040 -53.549 -15.503 1.00 44.75 358 SER A CA 1
ATOM 2746 C C . SER A 1 358 ? 15.562 -52.256 -16.183 1.00 44.75 358 SER A C 1
ATOM 2748 O O . SER A 1 358 ? 14.954 -51.405 -15.537 1.00 44.75 358 SER A O 1
ATOM 2750 N N . SER A 1 359 ? 15.855 -52.110 -17.475 1.00 56.81 359 SER A N 1
ATOM 2751 C CA . SER A 1 359 ? 15.585 -50.920 -18.293 1.00 56.81 359 SER A CA 1
ATOM 2752 C C . SER A 1 359 ? 15.045 -51.307 -19.670 1.00 56.81 359 SER A C 1
ATOM 2754 O O . SER A 1 359 ? 15.471 -52.329 -20.211 1.00 56.81 359 SER A O 1
ATOM 2756 N N . ALA A 1 360 ? 14.212 -50.447 -20.255 1.00 56.59 360 ALA A N 1
ATOM 2757 C CA . ALA A 1 360 ? 13.920 -50.369 -21.687 1.00 56.59 360 ALA A CA 1
ATOM 2758 C C . ALA A 1 360 ? 13.606 -48.906 -22.037 1.00 56.59 360 ALA A C 1
ATOM 2760 O O . ALA A 1 360 ? 12.905 -48.275 -21.213 1.00 56.59 360 ALA A O 1
#